Protein AF-A0A0C9UMQ1-F1 (afdb_monomer_lite)

Structure (mmCIF, N/CA/C/O backbone):
data_AF-A0A0C9UMQ1-F1
#
_entry.id   AF-A0A0C9UMQ1-F1
#
loop_
_atom_site.group_PDB
_atom_site.id
_atom_site.type_symbol
_atom_site.label_atom_id
_atom_site.label_alt_id
_atom_site.label_comp_id
_atom_site.label_asym_id
_atom_site.label_entity_id
_atom_site.label_seq_id
_atom_site.pdbx_PDB_ins_code
_atom_site.Cartn_x
_atom_site.Cartn_y
_atom_site.Cartn_z
_atom_site.occupancy
_atom_site.B_iso_or_equiv
_atom_site.auth_seq_id
_atom_site.auth_comp_id
_atom_site.auth_asym_id
_atom_site.auth_atom_id
_atom_site.pdbx_PDB_model_num
ATOM 1 N N . MET A 1 1 ? 26.100 -39.736 5.680 1.00 32.75 1 MET A N 1
ATOM 2 C CA . MET A 1 1 ? 27.425 -39.255 6.123 1.00 32.75 1 MET A CA 1
ATOM 3 C C . MET A 1 1 ? 27.186 -38.303 7.280 1.00 32.75 1 MET A C 1
ATOM 5 O O . MET A 1 1 ? 26.471 -37.330 7.096 1.00 32.75 1 MET A O 1
ATOM 9 N N . GLN A 1 2 ? 27.645 -38.660 8.480 1.00 31.38 2 GLN A N 1
ATOM 10 C CA . GLN A 1 2 ? 27.509 -37.837 9.684 1.00 31.38 2 GLN A CA 1
ATOM 11 C C . GLN A 1 2 ? 28.440 -36.630 9.563 1.00 31.38 2 GLN A C 1
ATOM 13 O O . GLN A 1 2 ? 29.658 -36.789 9.554 1.00 31.38 2 GLN A O 1
ATOM 18 N N . ASN A 1 3 ? 27.868 -35.434 9.438 1.00 41.03 3 ASN A N 1
ATOM 19 C CA . ASN A 1 3 ? 28.632 -34.201 9.565 1.00 41.03 3 ASN A CA 1
ATOM 20 C C . ASN A 1 3 ? 29.055 -34.068 11.035 1.00 41.03 3 ASN A C 1
ATOM 22 O O . ASN A 1 3 ? 28.206 -33.999 11.921 1.00 41.03 3 ASN A O 1
ATOM 26 N N . ASN A 1 4 ? 30.365 -34.090 11.291 1.00 42.56 4 ASN A N 1
ATOM 27 C CA . ASN A 1 4 ? 30.949 -33.853 12.611 1.00 42.56 4 ASN A CA 1
ATOM 28 C C . ASN A 1 4 ? 30.709 -32.391 13.011 1.00 42.56 4 ASN A C 1
ATOM 30 O O . ASN A 1 4 ? 31.464 -31.498 12.633 1.00 42.56 4 ASN A O 1
ATOM 34 N N . ILE A 1 5 ? 29.634 -32.149 13.755 1.00 52.75 5 ILE A N 1
ATOM 35 C CA . ILE A 1 5 ? 29.283 -30.833 14.284 1.00 52.75 5 ILE A CA 1
ATOM 36 C C . ILE A 1 5 ? 30.064 -30.622 15.589 1.00 52.75 5 ILE A C 1
ATOM 38 O O . ILE A 1 5 ? 29.953 -31.408 16.528 1.00 52.75 5 ILE A O 1
ATOM 42 N N . SER A 1 6 ? 30.892 -29.573 15.635 1.00 54.47 6 SER A N 1
ATOM 43 C CA . SER A 1 6 ? 31.692 -29.218 16.815 1.00 54.47 6 SER A CA 1
ATOM 44 C C . SER A 1 6 ? 30.786 -28.929 18.027 1.00 54.47 6 SER A C 1
ATOM 46 O O . SER A 1 6 ? 29.784 -28.225 17.866 1.00 54.47 6 SER A O 1
ATOM 48 N N . PRO A 1 7 ? 31.127 -29.393 19.247 1.00 53.59 7 PRO A N 1
ATOM 49 C CA . PRO A 1 7 ? 30.300 -29.228 20.450 1.00 53.59 7 PRO A CA 1
ATOM 50 C C . PRO A 1 7 ? 30.079 -27.767 20.888 1.00 53.59 7 PRO A C 1
ATOM 52 O O . PRO A 1 7 ? 29.227 -27.518 21.733 1.00 53.59 7 PRO A O 1
ATOM 55 N N . ASN A 1 8 ? 30.800 -26.807 20.294 1.00 58.28 8 ASN A N 1
ATOM 56 C CA . ASN A 1 8 ? 30.653 -25.362 20.522 1.00 58.28 8 ASN A CA 1
ATOM 57 C C . ASN A 1 8 ? 30.066 -24.603 19.315 1.00 58.28 8 ASN A C 1
ATOM 59 O O . ASN A 1 8 ? 30.214 -23.385 19.205 1.00 58.28 8 ASN A O 1
ATOM 63 N N . SER A 1 9 ? 29.443 -25.304 18.371 1.00 69.62 9 SER A N 1
ATOM 64 C CA . SER A 1 9 ? 28.857 -24.661 17.195 1.00 69.62 9 SER A CA 1
ATOM 65 C C . SER A 1 9 ? 27.536 -23.966 17.545 1.00 69.62 9 SER A C 1
ATOM 67 O O . SER A 1 9 ? 26.634 -24.557 18.138 1.00 69.62 9 SER A O 1
ATOM 69 N N . LEU A 1 10 ? 27.446 -22.684 17.184 1.00 85.62 10 LEU A N 1
ATOM 70 C CA . LEU A 1 10 ? 26.224 -21.890 17.234 1.00 85.62 10 LEU A CA 1
ATOM 71 C C . LEU A 1 10 ? 25.678 -21.800 15.807 1.00 85.62 10 LEU A C 1
ATOM 73 O O . LEU A 1 10 ? 26.315 -21.200 14.937 1.00 85.62 10 LEU A O 1
ATOM 77 N N . TYR A 1 11 ? 24.529 -22.417 15.550 1.00 87.81 11 TYR A N 1
ATOM 78 C CA . TYR A 1 11 ? 23.925 -22.453 14.217 1.00 87.81 11 TYR A CA 1
ATOM 79 C C . TYR A 1 11 ? 22.402 -22.559 14.287 1.00 87.81 11 TYR A C 1
ATOM 81 O O . TYR A 1 11 ? 21.834 -22.951 15.306 1.00 87.81 11 TYR A O 1
ATOM 89 N N . ILE A 1 12 ? 21.739 -22.204 13.190 1.00 88.12 12 ILE A N 1
ATOM 90 C CA . ILE A 1 12 ? 20.307 -22.421 12.992 1.00 88.12 12 ILE A CA 1
ATOM 91 C C . ILE A 1 12 ? 20.141 -23.614 12.061 1.00 88.12 12 ILE A C 1
ATOM 93 O O . ILE A 1 12 ? 20.668 -23.619 10.952 1.00 88.12 12 ILE A O 1
ATOM 97 N N . GLU A 1 13 ? 19.401 -24.616 12.508 1.00 89.44 13 GLU A N 1
ATOM 98 C CA . GLU A 1 13 ? 18.909 -25.692 11.660 1.00 89.44 13 GLU A CA 1
ATOM 99 C C . GLU A 1 13 ? 17.513 -25.335 11.150 1.00 89.44 13 GLU A C 1
ATOM 101 O O . GLU A 1 13 ? 16.650 -24.921 11.926 1.00 89.44 13 GLU A O 1
ATOM 106 N N . VAL A 1 14 ? 17.292 -25.500 9.849 1.00 87.50 14 VAL A N 1
ATOM 107 C CA . VAL A 1 14 ? 16.002 -25.283 9.196 1.00 87.50 14 VAL A CA 1
ATOM 108 C C . VAL A 1 14 ? 15.502 -26.614 8.649 1.00 87.50 14 VAL A C 1
ATOM 110 O O . VAL A 1 14 ? 16.099 -27.201 7.743 1.00 87.50 14 VAL A O 1
ATOM 113 N N . ILE A 1 15 ? 14.394 -27.091 9.204 1.00 87.94 15 ILE A N 1
ATOM 114 C CA . ILE A 1 15 ? 13.702 -28.301 8.766 1.00 87.94 15 ILE A CA 1
ATOM 115 C C . ILE A 1 15 ? 12.586 -27.890 7.807 1.00 87.94 15 ILE A C 1
ATOM 117 O O . ILE A 1 15 ? 11.714 -27.085 8.142 1.00 87.94 15 ILE A O 1
ATOM 121 N N . HIS A 1 16 ? 12.626 -28.446 6.599 1.00 86.06 16 HIS A N 1
ATOM 122 C CA . HIS A 1 16 ? 11.655 -28.160 5.551 1.00 86.06 16 HIS A CA 1
ATOM 123 C C . HIS A 1 16 ? 10.431 -29.076 5.659 1.00 86.06 16 HIS A C 1
ATOM 125 O O . HIS A 1 16 ? 10.546 -30.254 5.998 1.00 86.06 16 HIS A O 1
ATOM 131 N N . HIS A 1 17 ? 9.248 -28.546 5.337 1.00 85.31 17 HIS A N 1
ATOM 132 C CA . HIS A 1 17 ? 8.031 -29.352 5.269 1.00 85.31 17 HIS A CA 1
ATOM 133 C C . HIS A 1 17 ? 8.181 -30.498 4.244 1.00 85.31 17 HIS A C 1
ATOM 135 O O . HIS A 1 17 ? 8.690 -30.244 3.147 1.00 85.31 17 HIS A O 1
ATOM 141 N N . PRO A 1 18 ? 7.669 -31.719 4.507 1.00 85.38 18 PRO A N 1
ATOM 142 C CA . PRO A 1 18 ? 7.821 -32.868 3.602 1.00 85.38 18 PRO A CA 1
ATOM 143 C C . PRO A 1 18 ? 7.344 -32.604 2.166 1.00 85.38 18 PRO A C 1
ATOM 145 O O . PRO A 1 18 ? 7.957 -33.040 1.198 1.00 85.38 18 PRO A O 1
ATOM 148 N N . HIS A 1 19 ? 6.270 -31.826 2.011 1.00 84.81 19 HIS A N 1
ATOM 149 C CA . HIS A 1 19 ? 5.717 -31.489 0.691 1.00 84.81 19 HIS A CA 1
ATOM 150 C C . HIS A 1 19 ? 6.549 -30.467 -0.100 1.00 84.81 19 HIS A C 1
ATOM 152 O O . HIS A 1 19 ? 6.271 -30.251 -1.274 1.00 84.81 19 HIS A O 1
ATOM 158 N N . SER A 1 20 ? 7.574 -29.858 0.505 1.00 81.19 20 SER A N 1
ATOM 159 C CA . SER A 1 20 ? 8.482 -28.954 -0.212 1.00 81.19 20 SER A CA 1
ATOM 160 C C . SER A 1 20 ? 9.392 -29.677 -1.210 1.00 81.19 20 SER A C 1
ATOM 162 O O . SER A 1 20 ? 10.058 -29.029 -2.011 1.00 81.19 20 SER A O 1
ATOM 164 N N . GLY A 1 21 ? 9.471 -31.013 -1.139 1.00 78.44 21 GLY A N 1
ATOM 165 C CA . GLY A 1 21 ? 10.422 -31.818 -1.906 1.00 78.44 21 GLY A CA 1
ATOM 166 C C . GLY A 1 21 ? 11.844 -31.802 -1.332 1.00 78.44 21 GLY A C 1
ATOM 167 O O . GLY A 1 21 ? 12.642 -32.681 -1.662 1.00 78.44 21 GLY A O 1
ATOM 168 N N . SER A 1 22 ? 12.152 -30.873 -0.420 1.00 75.06 22 SER A N 1
ATOM 169 C CA . SER A 1 22 ? 13.404 -30.849 0.333 1.00 75.06 22 SER A CA 1
ATOM 170 C C . SER A 1 22 ? 13.270 -31.709 1.588 1.00 75.06 22 SER A C 1
ATOM 172 O O . SER A 1 22 ? 12.554 -31.363 2.524 1.00 75.06 22 SER A O 1
ATOM 174 N N . HIS A 1 23 ? 13.951 -32.853 1.596 1.00 73.75 23 HIS A N 1
ATOM 175 C CA . HIS A 1 23 ? 13.925 -33.813 2.709 1.00 73.75 23 HIS A CA 1
ATOM 176 C C . HIS A 1 23 ? 15.147 -33.684 3.632 1.00 73.75 23 HIS A C 1
ATOM 178 O O . HIS A 1 23 ? 15.289 -34.435 4.593 1.00 73.75 23 HIS A O 1
ATOM 184 N N . THR A 1 24 ? 16.049 -32.751 3.330 1.00 80.81 24 THR A N 1
ATOM 185 C CA . THR A 1 24 ? 17.290 -32.513 4.072 1.00 80.81 24 THR A CA 1
ATOM 186 C C . THR A 1 24 ? 17.206 -31.187 4.814 1.00 80.81 24 THR A C 1
ATOM 188 O O . THR A 1 24 ? 16.822 -30.184 4.211 1.00 80.81 24 THR A O 1
ATOM 191 N N . SER A 1 25 ? 17.586 -31.163 6.095 1.00 81.12 25 SER A N 1
ATOM 192 C CA . SER A 1 25 ? 17.692 -29.910 6.845 1.00 81.12 25 SER A CA 1
ATOM 193 C C . SER A 1 25 ? 18.842 -29.047 6.317 1.00 81.12 25 SER A C 1
ATOM 195 O O . SER A 1 25 ? 19.863 -29.558 5.846 1.00 81.12 25 SER A O 1
ATOM 197 N N . SER A 1 26 ? 18.664 -27.727 6.361 1.00 85.44 26 SER A N 1
ATOM 198 C CA . SER A 1 26 ? 19.702 -26.752 6.013 1.00 85.44 26 SER A CA 1
ATOM 199 C C . SER A 1 26 ? 20.287 -26.113 7.275 1.00 85.44 26 SER A C 1
ATOM 201 O O . SER A 1 26 ? 19.589 -25.927 8.271 1.00 85.44 26 SER A O 1
ATOM 203 N N . ILE A 1 27 ? 21.590 -25.818 7.256 1.00 86.75 27 ILE A N 1
ATOM 204 C CA . ILE A 1 27 ? 22.335 -25.288 8.407 1.00 86.75 27 ILE A CA 1
ATOM 205 C C . ILE A 1 27 ? 22.830 -23.878 8.081 1.00 86.75 27 ILE A C 1
ATOM 207 O O . ILE A 1 27 ? 23.523 -23.678 7.085 1.00 86.75 27 ILE A O 1
ATOM 211 N N . ILE A 1 28 ? 22.513 -22.919 8.950 1.00 84.81 28 ILE A N 1
ATOM 212 C CA . ILE A 1 28 ? 22.965 -21.526 8.880 1.00 84.81 28 ILE A CA 1
ATOM 213 C C . ILE A 1 28 ? 23.914 -21.271 10.067 1.00 84.81 28 ILE A C 1
ATOM 215 O O . ILE A 1 28 ? 23.447 -21.171 11.204 1.00 84.81 28 ILE A O 1
ATOM 219 N N . PRO A 1 29 ? 25.240 -21.192 9.860 1.00 82.56 29 PRO A N 1
ATOM 220 C CA . PRO A 1 29 ? 26.195 -20.937 10.941 1.00 82.56 29 PRO A CA 1
ATOM 221 C C . PRO A 1 29 ? 26.099 -19.487 11.450 1.00 82.56 29 PRO A C 1
ATOM 223 O O . PRO A 1 29 ? 25.984 -18.562 10.649 1.00 82.56 29 PRO A O 1
ATOM 226 N N . ILE A 1 30 ? 26.166 -19.275 12.773 1.00 75.81 30 ILE A N 1
ATOM 227 C CA . ILE A 1 30 ? 26.103 -17.936 13.400 1.00 75.81 30 ILE A CA 1
ATOM 228 C C . ILE A 1 30 ? 27.495 -17.437 13.818 1.00 75.81 30 ILE A C 1
ATOM 230 O O . ILE A 1 30 ? 27.772 -16.241 13.741 1.00 75.81 30 ILE A O 1
ATOM 234 N N . THR A 1 31 ? 28.400 -18.323 14.239 1.00 62.59 31 THR A N 1
ATOM 235 C CA . THR A 1 31 ? 29.796 -17.962 14.526 1.00 62.59 31 THR A CA 1
ATOM 236 C C . THR A 1 31 ? 30.677 -18.151 13.294 1.00 62.59 31 THR A C 1
ATOM 238 O O . THR A 1 31 ? 30.753 -19.239 12.725 1.00 62.59 31 THR A O 1
ATOM 241 N N . GLY A 1 32 ? 31.372 -17.084 12.891 1.00 50.59 32 GLY A N 1
ATOM 242 C CA . GLY A 1 32 ? 32.384 -17.148 11.842 1.00 50.59 32 GLY A CA 1
ATOM 243 C C . GLY A 1 32 ? 33.590 -17.974 12.287 1.00 50.59 32 GLY A C 1
ATOM 244 O O . GLY A 1 32 ? 34.123 -17.766 13.378 1.00 50.59 32 GLY A O 1
ATOM 245 N N . GLN A 1 33 ? 34.065 -18.871 11.426 1.00 41.62 33 GLN A N 1
ATOM 246 C CA . GLN A 1 33 ? 35.468 -19.264 11.471 1.00 41.62 33 GLN A CA 1
ATOM 247 C C . GLN A 1 33 ? 36.305 -18.017 11.165 1.00 41.62 33 GLN A C 1
ATOM 249 O O . GLN A 1 33 ? 36.352 -17.550 10.029 1.00 41.62 33 GLN A O 1
ATOM 254 N N . VAL A 1 34 ? 36.958 -17.464 12.185 1.00 39.06 34 VAL A N 1
ATOM 255 C CA . VAL A 1 34 ? 38.132 -16.615 11.981 1.00 39.06 34 VAL A CA 1
ATOM 256 C C . VAL A 1 34 ? 39.301 -17.561 11.716 1.00 39.06 34 VAL A C 1
ATOM 258 O O . VAL A 1 34 ? 40.038 -17.905 12.634 1.00 39.06 34 VAL A O 1
ATOM 261 N N . ASP A 1 35 ? 39.452 -18.010 10.470 1.00 34.81 35 ASP A N 1
ATOM 262 C CA . ASP A 1 35 ? 40.706 -18.617 10.023 1.00 34.81 35 ASP A CA 1
ATOM 263 C C . ASP A 1 35 ? 41.631 -17.505 9.517 1.00 34.81 35 ASP A C 1
ATOM 265 O O . ASP A 1 35 ? 41.426 -16.877 8.475 1.00 34.81 35 ASP A O 1
ATOM 269 N N . ASN A 1 36 ? 42.669 -17.240 10.311 1.00 37.41 36 ASN A N 1
ATOM 270 C CA . ASN A 1 36 ? 43.825 -16.467 9.892 1.00 37.41 36 ASN A CA 1
ATOM 271 C C . ASN A 1 36 ? 44.552 -17.226 8.773 1.00 37.41 36 ASN A C 1
ATOM 273 O O . ASN A 1 36 ? 45.138 -18.276 9.018 1.00 37.41 36 ASN A O 1
ATOM 277 N N . GLY A 1 37 ? 44.598 -16.639 7.576 1.00 41.41 37 GLY A N 1
ATOM 278 C CA . GLY A 1 37 ? 45.639 -16.961 6.599 1.00 41.41 37 GLY A CA 1
ATOM 279 C C . GLY A 1 37 ? 45.233 -17.804 5.393 1.00 41.41 37 GLY A C 1
ATOM 280 O O . GL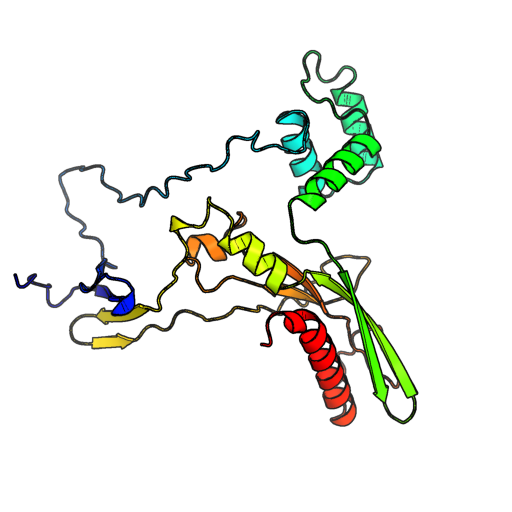Y A 1 37 ? 45.947 -18.729 5.043 1.00 41.41 37 GLY A O 1
ATOM 281 N N . GLN A 1 38 ? 44.170 -17.422 4.689 1.00 31.45 38 GLN A N 1
ATOM 282 C CA . GLN A 1 38 ? 44.123 -17.412 3.220 1.00 31.45 38 GLN A CA 1
ATOM 283 C C . GLN A 1 38 ? 42.913 -16.568 2.821 1.00 31.45 38 GLN A C 1
ATOM 285 O O . GLN A 1 38 ? 41.783 -16.884 3.174 1.00 31.45 38 GLN A O 1
ATOM 290 N N . ARG A 1 39 ? 43.135 -15.447 2.122 1.00 32.81 39 ARG A N 1
ATOM 291 C CA . ARG A 1 39 ? 42.040 -14.658 1.543 1.00 32.81 39 ARG A CA 1
ATOM 292 C C . ARG A 1 39 ? 41.410 -15.461 0.406 1.00 32.81 39 ARG A C 1
ATOM 294 O O . ARG A 1 39 ? 41.692 -15.212 -0.760 1.00 32.81 39 ARG A O 1
ATOM 301 N N . THR A 1 40 ? 40.543 -16.406 0.737 1.00 27.48 40 THR A N 1
ATOM 302 C CA . THR A 1 40 ? 39.452 -16.787 -0.149 1.00 27.48 40 THR A CA 1
ATOM 303 C C . THR A 1 40 ? 38.394 -15.707 0.004 1.00 27.48 40 THR A C 1
ATOM 305 O O . THR A 1 40 ? 37.662 -15.654 0.990 1.00 27.48 40 THR A O 1
ATOM 308 N N . THR A 1 41 ? 38.364 -14.782 -0.952 1.00 33.38 41 THR A N 1
ATOM 309 C CA . THR A 1 41 ? 37.224 -13.902 -1.216 1.00 33.38 41 THR A CA 1
ATOM 310 C C . THR A 1 41 ? 36.008 -14.775 -1.491 1.00 33.38 41 THR A C 1
ATOM 312 O O . THR A 1 41 ? 35.756 -15.190 -2.615 1.00 33.38 41 THR A O 1
ATOM 315 N N . GLY A 1 42 ? 35.312 -15.114 -0.421 1.00 28.84 42 GLY A N 1
ATOM 316 C CA . GLY A 1 42 ? 34.112 -15.924 -0.411 1.00 28.84 42 GLY A CA 1
ATOM 317 C C . GLY A 1 42 ? 33.246 -15.464 0.743 1.00 28.84 42 GLY A C 1
ATOM 318 O O . GLY A 1 42 ? 32.792 -16.275 1.540 1.00 28.84 42 GLY A O 1
ATOM 319 N N . ALA A 1 43 ? 33.029 -14.146 0.852 1.00 29.98 43 ALA A N 1
ATOM 320 C CA . ALA A 1 43 ? 31.754 -13.705 1.382 1.00 29.98 43 ALA A CA 1
ATOM 321 C C . ALA A 1 43 ? 30.728 -14.434 0.519 1.00 29.98 43 ALA A C 1
ATOM 323 O O . ALA A 1 43 ? 30.631 -14.157 -0.678 1.00 29.98 43 ALA A O 1
ATOM 324 N N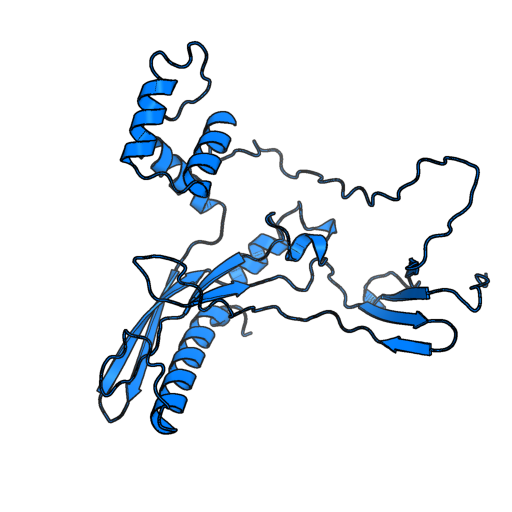 . ALA A 1 44 ? 30.027 -15.407 1.094 1.00 33.06 44 ALA A N 1
ATOM 325 C CA . ALA A 1 44 ? 28.775 -15.870 0.541 1.00 33.06 44 ALA A CA 1
ATOM 326 C C . ALA A 1 44 ? 27.814 -14.679 0.644 1.00 33.06 44 ALA A C 1
ATOM 328 O O . ALA A 1 44 ? 26.928 -14.621 1.489 1.00 33.06 44 ALA A O 1
ATOM 329 N N . GLN A 1 45 ? 28.039 -13.683 -0.219 1.00 29.06 45 GLN A N 1
ATOM 330 C CA . GLN A 1 45 ? 26.969 -12.984 -0.872 1.00 29.06 45 GLN A CA 1
ATOM 331 C C . GLN A 1 45 ? 26.100 -14.120 -1.394 1.00 29.06 45 GLN A C 1
ATOM 333 O O . GLN A 1 45 ? 26.411 -14.746 -2.407 1.00 29.06 45 GLN A O 1
ATOM 338 N N . LEU A 1 46 ? 25.030 -14.431 -0.667 1.00 30.34 46 LEU A N 1
ATOM 339 C CA . LEU A 1 46 ? 23.816 -14.850 -1.329 1.00 30.34 46 LEU A CA 1
ATOM 340 C C . LEU A 1 46 ? 23.504 -13.685 -2.258 1.00 30.34 46 LEU A C 1
ATOM 342 O O . LEU A 1 46 ? 22.888 -12.693 -1.878 1.00 30.34 46 LEU A O 1
ATOM 346 N N . VAL A 1 47 ? 24.106 -13.747 -3.445 1.00 25.36 47 VAL A N 1
ATOM 347 C CA . VAL A 1 47 ? 23.782 -12.893 -4.559 1.00 25.36 47 VAL A CA 1
ATOM 348 C C . VAL A 1 47 ? 22.357 -13.306 -4.856 1.00 25.36 47 VAL A C 1
ATOM 350 O O . VAL A 1 47 ? 22.113 -14.267 -5.582 1.00 25.36 47 VAL A O 1
ATOM 353 N N . TYR A 1 48 ? 21.407 -12.612 -4.236 1.00 30.75 48 TYR A N 1
ATOM 354 C CA . TYR A 1 48 ? 20.085 -12.498 -4.799 1.00 30.75 48 TYR A CA 1
ATOM 355 C C . TYR A 1 48 ? 20.335 -11.878 -6.166 1.00 30.75 48 TYR A C 1
ATOM 357 O O . TYR A 1 48 ? 20.561 -10.676 -6.308 1.00 30.75 48 TYR A O 1
ATOM 365 N N . HIS A 1 49 ? 20.446 -12.739 -7.176 1.00 26.91 49 HIS A N 1
ATOM 366 C CA . HIS A 1 49 ? 20.257 -12.324 -8.541 1.00 26.91 49 HIS A CA 1
ATOM 367 C C . HIS A 1 49 ? 18.859 -11.726 -8.544 1.00 26.91 49 HIS A C 1
ATOM 369 O O . HIS A 1 49 ? 17.867 -12.451 -8.584 1.00 26.91 49 HIS A O 1
ATOM 375 N N . TYR A 1 50 ? 18.798 -10.397 -8.474 1.00 27.33 50 TYR A N 1
ATOM 376 C CA . TYR A 1 50 ? 17.701 -9.634 -9.030 1.00 27.33 50 TYR A CA 1
ATOM 377 C C . TYR A 1 50 ? 17.684 -9.972 -10.521 1.00 27.33 50 TYR A C 1
ATOM 379 O O . TYR A 1 50 ? 18.200 -9.241 -11.364 1.00 27.33 50 TYR A O 1
ATOM 387 N N . GLN A 1 51 ? 17.162 -11.152 -10.852 1.00 30.91 51 GLN A N 1
ATOM 388 C CA . GLN A 1 51 ? 16.625 -11.388 -12.169 1.00 30.91 51 GLN A CA 1
ATOM 389 C C . GLN A 1 51 ? 15.470 -10.415 -12.233 1.00 30.91 51 GLN A C 1
ATOM 391 O O . GLN A 1 51 ? 14.497 -10.583 -11.518 1.00 30.91 51 GLN A O 1
ATOM 396 N N . THR A 1 52 ? 15.653 -9.345 -12.992 1.00 38.03 52 THR A N 1
ATOM 397 C CA . THR A 1 52 ? 14.578 -8.496 -13.475 1.00 38.03 52 THR A CA 1
ATOM 398 C C . THR A 1 52 ? 13.740 -9.348 -14.426 1.00 38.03 52 THR A C 1
ATOM 400 O O . THR A 1 52 ? 14.215 -9.691 -15.508 1.00 38.03 52 THR A O 1
ATOM 403 N N . PRO A 1 53 ? 12.501 -9.727 -14.094 1.00 44.78 53 PRO A N 1
ATOM 404 C CA . PRO A 1 53 ? 11.501 -10.004 -15.099 1.00 44.78 53 PRO A CA 1
ATOM 405 C C . PRO A 1 53 ? 10.760 -8.675 -15.313 1.00 44.78 53 PRO A C 1
ATOM 407 O O . PRO A 1 53 ? 10.363 -7.973 -14.399 1.00 44.78 53 PRO A O 1
ATOM 410 N N . VAL A 1 54 ? 10.631 -8.159 -16.510 1.00 44.97 54 VAL A N 1
ATOM 411 C CA . VAL A 1 54 ? 9.859 -8.722 -17.602 1.00 44.97 54 VAL A CA 1
ATOM 412 C C . VAL A 1 54 ? 10.410 -8.036 -18.857 1.00 44.97 54 VAL A C 1
ATOM 414 O O . VAL A 1 54 ? 10.947 -6.935 -18.772 1.00 44.97 54 VAL A O 1
ATOM 417 N N . LYS A 1 55 ? 10.288 -8.647 -20.039 1.00 52.69 55 LYS A N 1
ATOM 418 C CA . LYS A 1 55 ? 10.448 -7.940 -21.324 1.00 52.69 55 LYS A CA 1
ATOM 419 C C . LYS A 1 55 ? 9.599 -6.655 -21.322 1.00 52.69 55 LYS A C 1
ATOM 421 O O . LYS A 1 55 ? 8.417 -6.698 -21.638 1.00 52.69 55 LYS A O 1
ATOM 426 N N . GLY A 1 56 ? 10.192 -5.528 -20.950 1.00 63.22 56 GLY A N 1
ATOM 427 C CA . GLY A 1 56 ? 9.476 -4.284 -20.710 1.00 63.22 56 GLY A CA 1
ATOM 428 C C . GLY A 1 56 ? 10.393 -3.282 -20.025 1.00 63.22 56 GLY A C 1
ATOM 429 O O . GLY A 1 56 ? 11.240 -3.643 -19.215 1.00 63.22 56 GLY A O 1
ATOM 430 N N . LYS A 1 57 ? 10.283 -2.017 -20.416 1.00 75.25 57 LYS A N 1
ATOM 431 C CA . LYS A 1 57 ? 11.074 -0.919 -19.860 1.00 75.25 57 LYS A CA 1
ATOM 432 C C . LYS A 1 57 ? 10.803 -0.845 -18.342 1.00 75.25 57 LYS A C 1
ATOM 434 O O . LYS A 1 57 ? 9.645 -0.644 -17.997 1.00 75.25 57 LYS A O 1
ATOM 439 N N . PRO A 1 58 ? 11.800 -0.986 -17.444 1.00 80.06 58 PRO A N 1
ATOM 440 C CA . PRO A 1 58 ? 11.565 -0.998 -15.990 1.00 80.06 58 PRO A CA 1
ATOM 441 C C . PRO A 1 58 ? 11.042 0.340 -15.453 1.00 80.06 58 PRO A C 1
ATOM 443 O O . PRO A 1 58 ? 10.470 0.392 -14.376 1.00 80.06 58 PRO A O 1
ATOM 446 N N . TRP A 1 59 ? 11.207 1.411 -16.229 1.00 86.06 59 TRP A N 1
ATOM 447 C CA . TRP A 1 59 ? 10.628 2.726 -15.976 1.00 86.06 59 TRP A CA 1
ATOM 448 C C . TRP A 1 59 ? 9.234 2.903 -16.601 1.00 86.06 59 TRP A C 1
ATOM 450 O O . TRP A 1 59 ? 8.729 4.013 -16.630 1.00 86.06 59 TRP A O 1
ATOM 460 N N . ALA A 1 60 ? 8.597 1.869 -17.159 1.00 82.69 60 ALA A N 1
ATOM 461 C CA . ALA A 1 60 ? 7.214 1.998 -17.619 1.00 82.69 60 ALA A CA 1
ATOM 462 C C . ALA A 1 60 ? 6.291 2.320 -16.424 1.00 82.69 60 ALA A C 1
ATOM 464 O O . ALA A 1 60 ? 6.499 1.778 -15.341 1.00 82.69 60 ALA A O 1
ATOM 465 N N . PRO A 1 61 ? 5.275 3.183 -16.593 1.00 86.44 61 PRO A N 1
ATOM 466 C CA . PRO A 1 61 ? 4.783 3.770 -17.845 1.00 86.44 61 PRO A CA 1
ATOM 467 C C . PRO A 1 61 ? 5.454 5.084 -18.265 1.00 86.44 61 PRO A C 1
ATOM 469 O O . PRO A 1 61 ? 5.017 5.692 -19.242 1.00 86.44 61 PRO A O 1
ATOM 472 N N . PHE A 1 62 ? 6.497 5.530 -17.569 1.00 89.88 62 PHE A N 1
ATOM 473 C CA . PHE A 1 62 ? 7.218 6.743 -17.940 1.00 89.88 62 PHE A CA 1
ATOM 474 C C . PHE A 1 62 ? 7.850 6.592 -19.332 1.00 89.88 62 PHE A C 1
ATOM 476 O O . PHE A 1 62 ? 8.264 5.500 -19.748 1.00 89.88 62 PHE A O 1
ATOM 483 N N . ARG A 1 63 ? 7.893 7.691 -20.097 1.00 90.12 63 ARG A N 1
ATOM 484 C CA . ARG A 1 63 ? 8.383 7.666 -21.486 1.00 90.12 63 ARG A CA 1
ATOM 485 C C . ARG A 1 63 ? 9.883 7.362 -21.510 1.00 90.12 63 ARG A C 1
ATOM 487 O O . ARG A 1 63 ? 10.330 6.519 -22.300 1.00 90.12 63 ARG A O 1
ATOM 494 N N . THR A 1 64 ? 10.638 7.991 -20.610 1.00 91.25 64 THR A N 1
ATOM 495 C CA . THR A 1 64 ? 12.080 7.787 -20.422 1.00 91.25 64 THR A CA 1
ATOM 496 C C . THR A 1 64 ? 12.414 7.369 -18.990 1.00 91.25 64 THR A C 1
ATOM 498 O O . THR A 1 64 ? 11.574 7.408 -18.091 1.00 91.25 64 THR A O 1
ATOM 501 N N . ARG A 1 65 ? 13.660 6.934 -18.780 1.00 91.81 65 ARG A N 1
ATOM 502 C CA . ARG A 1 65 ? 14.171 6.634 -17.441 1.00 91.81 65 ARG A CA 1
ATOM 503 C C . ARG A 1 65 ? 14.333 7.915 -16.617 1.00 91.81 65 ARG A C 1
ATOM 505 O O . ARG A 1 65 ? 14.082 7.895 -15.422 1.00 91.81 65 ARG A O 1
ATOM 512 N N . GLU A 1 66 ? 14.706 9.014 -17.262 1.00 92.69 66 GLU A N 1
ATOM 513 C CA . GLU A 1 66 ? 14.847 10.332 -16.644 1.00 92.69 66 GLU A CA 1
ATOM 514 C C . GLU A 1 66 ? 13.514 10.858 -16.115 1.00 92.69 66 GLU A C 1
ATOM 516 O O . GLU A 1 66 ? 13.481 11.442 -15.037 1.00 92.69 66 GLU A O 1
ATOM 521 N N . ASP A 1 67 ? 12.417 10.609 -16.835 1.00 94.06 67 ASP A N 1
ATOM 522 C CA . ASP A 1 67 ? 11.072 10.945 -16.365 1.00 94.06 67 ASP A CA 1
ATOM 523 C C . ASP A 1 67 ? 10.724 10.183 -15.079 1.00 94.06 67 ASP A C 1
ATOM 525 O O . ASP A 1 67 ? 10.171 10.768 -14.151 1.00 94.06 67 ASP A O 1
ATOM 529 N N . PHE A 1 68 ? 11.083 8.895 -15.004 1.00 93.81 68 PHE A N 1
ATOM 530 C CA . PHE A 1 68 ? 10.904 8.087 -13.797 1.00 93.81 68 PHE A CA 1
ATOM 531 C C . PHE A 1 68 ? 11.760 8.601 -12.635 1.00 93.81 68 PHE A C 1
ATOM 533 O O . PHE A 1 68 ? 11.228 8.816 -11.553 1.00 93.81 68 PHE A O 1
ATOM 540 N N . GLU A 1 69 ? 13.058 8.838 -12.851 1.00 93.75 69 GLU A N 1
ATOM 541 C CA . GLU A 1 69 ? 13.975 9.311 -11.801 1.00 93.75 69 GLU A CA 1
ATOM 542 C C . GLU A 1 69 ? 13.565 10.703 -11.286 1.00 93.75 69 GLU A C 1
ATOM 544 O O . GLU A 1 69 ? 13.588 10.965 -10.082 1.00 93.75 69 GLU A O 1
ATOM 549 N N . PHE A 1 70 ? 13.111 11.590 -12.178 1.00 94.25 70 PHE A N 1
ATOM 550 C CA . PHE A 1 70 ? 12.560 12.885 -11.784 1.00 94.25 70 PHE A CA 1
ATOM 551 C C . PHE A 1 70 ? 11.255 12.739 -10.994 1.00 94.25 70 PHE A C 1
ATOM 553 O O . PHE A 1 70 ? 11.080 13.404 -9.972 1.00 94.25 70 PHE A O 1
ATOM 560 N N . ALA A 1 71 ? 10.342 11.873 -11.444 1.00 93.94 71 ALA A N 1
ATOM 561 C CA . ALA A 1 71 ? 9.077 11.630 -10.760 1.00 93.94 71 ALA A CA 1
ATOM 562 C C . ALA A 1 71 ? 9.275 10.997 -9.375 1.00 93.94 71 ALA A C 1
ATOM 564 O O . ALA A 1 71 ? 8.621 11.415 -8.420 1.00 93.94 71 ALA A O 1
ATOM 565 N N . GLU A 1 72 ? 10.190 10.034 -9.252 1.00 92.44 72 GLU A N 1
ATOM 566 C CA . GLU A 1 72 ? 10.594 9.429 -7.982 1.00 92.44 72 GLU A CA 1
ATOM 567 C C . GLU A 1 72 ? 11.089 10.507 -7.017 1.00 92.44 72 GLU A C 1
ATOM 569 O O . GLU A 1 72 ? 10.542 10.643 -5.924 1.00 92.44 72 GLU A O 1
ATOM 574 N N . MET A 1 73 ? 12.044 11.336 -7.448 1.00 92.75 73 MET A N 1
ATOM 575 C CA . MET A 1 73 ? 12.567 12.438 -6.641 1.00 92.75 73 MET A CA 1
ATOM 576 C C . MET A 1 73 ? 11.459 13.415 -6.224 1.00 92.75 73 MET A C 1
ATOM 578 O O . MET A 1 73 ? 11.363 13.768 -5.052 1.00 92.75 73 MET A O 1
ATOM 582 N N . ALA A 1 74 ? 10.588 13.825 -7.151 1.00 93.25 74 ALA A N 1
ATOM 583 C CA . ALA A 1 74 ? 9.504 14.759 -6.853 1.00 93.25 74 ALA A CA 1
ATOM 584 C C . ALA A 1 74 ? 8.520 14.208 -5.806 1.00 93.25 74 ALA A C 1
ATOM 586 O O . ALA A 1 74 ? 8.032 14.963 -4.963 1.00 93.25 74 ALA A O 1
ATOM 587 N N . VAL A 1 75 ? 8.237 12.902 -5.840 1.00 89.69 75 VAL A N 1
ATOM 588 C CA . VAL A 1 75 ? 7.343 12.235 -4.882 1.00 89.69 75 VAL A CA 1
ATOM 589 C C . VAL A 1 75 ? 8.025 12.023 -3.531 1.00 89.69 75 VAL A C 1
ATOM 591 O O . VAL A 1 75 ? 7.427 12.340 -2.505 1.00 89.69 75 VAL A O 1
ATOM 594 N N . VAL A 1 76 ? 9.258 11.512 -3.521 1.00 87.56 76 VAL A N 1
ATOM 595 C CA . VAL A 1 76 ? 10.012 11.201 -2.294 1.00 87.56 76 VAL A CA 1
ATOM 596 C C . VAL A 1 76 ? 10.340 12.470 -1.5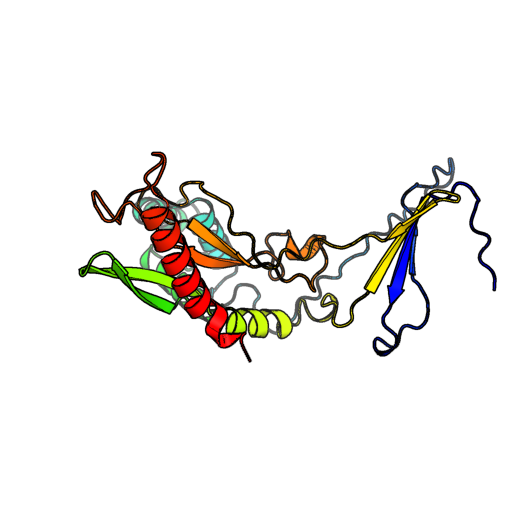11 1.00 87.56 76 VAL A C 1
ATOM 598 O O . VAL A 1 76 ? 10.124 12.517 -0.302 1.00 87.56 76 VAL A O 1
ATOM 601 N N . GLU A 1 77 ? 10.775 13.524 -2.202 1.00 90.50 77 GLU A N 1
ATOM 602 C CA . GLU A 1 77 ? 11.112 14.814 -1.589 1.00 90.50 77 GLU A CA 1
ATOM 603 C C . GLU A 1 77 ? 9.878 15.710 -1.360 1.00 90.50 77 GLU A C 1
ATOM 605 O O . GLU A 1 77 ? 9.991 16.830 -0.859 1.00 90.50 77 GLU A O 1
ATOM 610 N N . GLY A 1 78 ? 8.678 15.242 -1.725 1.00 88.19 78 GLY A N 1
ATOM 611 C CA . GLY A 1 78 ? 7.420 15.935 -1.445 1.00 88.19 78 GLY A CA 1
ATOM 612 C C . GLY A 1 78 ? 7.279 17.284 -2.156 1.00 88.19 78 GLY A C 1
ATOM 613 O O . GLY A 1 78 ? 6.771 18.250 -1.576 1.00 88.19 78 GLY A O 1
ATOM 614 N N . PHE A 1 79 ? 7.724 17.384 -3.410 1.00 90.69 79 PHE A N 1
ATOM 615 C CA . PHE A 1 79 ? 7.610 1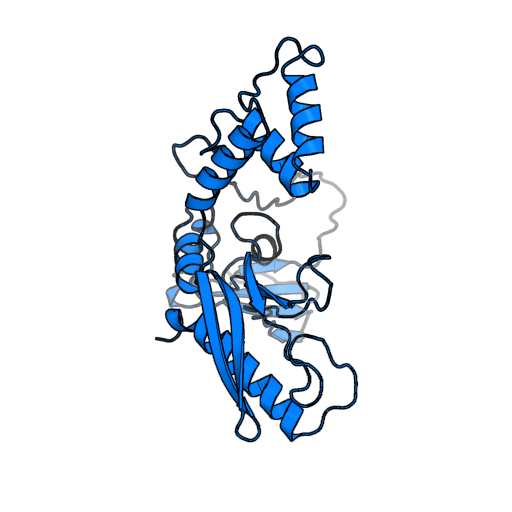8.622 -4.175 1.00 90.69 79 PHE A CA 1
ATOM 616 C C . PHE A 1 79 ? 6.142 18.995 -4.390 1.00 90.69 79 PHE A C 1
ATOM 618 O O . PHE A 1 79 ? 5.336 18.230 -4.914 1.00 90.69 79 PHE A O 1
ATOM 625 N N . ASN A 1 80 ? 5.787 20.229 -4.030 1.00 90.38 80 ASN A N 1
ATOM 626 C CA . ASN A 1 80 ? 4.493 20.782 -4.417 1.00 90.38 80 ASN A CA 1
ATOM 627 C C . ASN A 1 80 ? 4.489 21.177 -5.908 1.00 90.38 80 ASN A C 1
ATOM 629 O O . ASN A 1 80 ? 5.540 21.288 -6.548 1.00 90.38 80 ASN A O 1
ATOM 633 N N . SER A 1 81 ? 3.298 21.429 -6.459 1.00 90.44 81 SER A N 1
ATOM 634 C CA . SER A 1 81 ? 3.112 21.756 -7.883 1.00 90.44 81 SER A CA 1
ATOM 635 C C . SER A 1 81 ? 3.944 22.959 -8.339 1.00 90.44 81 SER A C 1
ATOM 637 O O . SER A 1 81 ? 4.484 22.953 -9.439 1.00 90.44 81 SER A O 1
ATOM 639 N N . HIS A 1 82 ? 4.086 23.977 -7.484 1.00 92.94 82 HIS A N 1
ATOM 640 C CA . HIS A 1 82 ? 4.851 25.188 -7.794 1.00 92.94 82 HIS A CA 1
ATOM 641 C C . HIS A 1 82 ? 6.358 24.926 -7.838 1.00 92.94 82 HIS A C 1
ATOM 643 O O . HIS A 1 82 ? 7.046 25.395 -8.740 1.00 92.94 82 HIS A O 1
ATOM 649 N N . CYS A 1 83 ? 6.872 24.158 -6.874 1.00 92.62 83 CYS A N 1
ATOM 650 C CA . CYS A 1 83 ? 8.268 23.729 -6.848 1.00 92.62 83 CYS A CA 1
ATOM 651 C C . CYS A 1 83 ? 8.596 22.889 -8.088 1.00 92.62 83 CYS A C 1
ATOM 653 O O . CYS A 1 83 ? 9.553 23.182 -8.801 1.00 92.62 83 CYS A O 1
ATOM 655 N N . THR A 1 84 ? 7.733 21.914 -8.384 1.00 93.56 84 THR A N 1
ATOM 656 C CA . THR A 1 84 ? 7.839 21.049 -9.563 1.00 93.56 84 THR A CA 1
ATOM 657 C C . THR A 1 84 ? 7.900 21.874 -10.843 1.00 93.56 84 THR A C 1
ATOM 659 O O . THR A 1 84 ? 8.833 21.711 -11.623 1.00 93.56 84 THR A O 1
ATOM 662 N N . GLN A 1 85 ? 6.970 22.819 -11.025 1.00 94.19 85 GLN A N 1
ATOM 663 C CA . GLN A 1 85 ? 6.938 23.665 -12.214 1.00 94.19 85 GLN A CA 1
ATOM 664 C C . GLN A 1 85 ? 8.221 24.484 -12.369 1.00 94.19 85 GLN A C 1
ATOM 666 O O . GLN A 1 85 ? 8.807 24.495 -13.442 1.00 94.19 85 GLN A O 1
ATOM 671 N N . LYS A 1 86 ? 8.723 25.100 -11.292 1.00 94.44 86 LYS A N 1
ATOM 672 C CA . LYS A 1 86 ? 9.971 25.878 -11.348 1.00 94.44 86 LYS A CA 1
ATOM 673 C C . LYS A 1 86 ? 11.181 25.048 -11.765 1.00 94.44 86 LYS A C 1
ATOM 675 O O . LYS A 1 86 ? 12.035 25.551 -12.492 1.00 94.44 86 LYS A O 1
ATOM 680 N N . ILE A 1 87 ? 11.285 23.814 -11.273 1.00 93.25 87 ILE A N 1
ATOM 681 C CA . ILE A 1 87 ? 12.389 22.922 -11.643 1.00 93.25 87 ILE A CA 1
ATOM 682 C C . ILE A 1 87 ? 12.254 22.520 -13.112 1.00 93.25 87 ILE A C 1
ATOM 684 O O . ILE A 1 87 ? 13.236 22.600 -13.845 1.00 93.25 87 ILE A O 1
ATOM 688 N N . LEU A 1 88 ? 11.046 22.160 -13.552 1.00 93.75 88 LEU A N 1
ATOM 689 C CA . LEU A 1 88 ? 10.769 21.812 -14.945 1.00 93.75 88 LEU A CA 1
ATOM 690 C C . LEU A 1 88 ? 11.064 22.980 -15.893 1.00 93.75 88 LEU A C 1
ATOM 692 O O . LEU A 1 88 ? 11.778 22.788 -16.871 1.00 93.75 88 LEU A O 1
ATOM 696 N N . ASP A 1 89 ? 10.630 24.198 -15.565 1.00 93.12 89 ASP A N 1
ATOM 697 C CA . ASP A 1 89 ? 10.923 25.411 -16.340 1.00 93.12 89 ASP A CA 1
ATOM 698 C C . ASP A 1 89 ? 12.438 25.660 -16.454 1.00 93.12 89 ASP A C 1
ATOM 700 O O . ASP A 1 89 ? 12.941 26.088 -17.494 1.00 93.12 89 ASP A O 1
ATOM 704 N N . GLY A 1 90 ? 13.187 25.387 -15.381 1.00 92.12 90 GLY A N 1
ATOM 705 C CA . GLY A 1 90 ? 14.641 25.505 -15.364 1.00 92.12 90 GLY A CA 1
ATOM 706 C C . GLY A 1 90 ? 15.325 24.464 -16.252 1.00 92.12 90 GLY A C 1
ATOM 707 O O . GLY A 1 90 ? 16.129 24.824 -17.118 1.00 92.12 90 GLY A O 1
ATOM 708 N N . VAL A 1 91 ? 14.984 23.187 -16.052 1.00 91.19 91 VAL A N 1
ATOM 709 C CA . VAL A 1 91 ? 15.569 22.026 -16.745 1.00 91.19 91 VAL A CA 1
ATOM 710 C C . VAL A 1 91 ? 15.212 22.009 -18.230 1.00 91.19 91 VAL A C 1
ATOM 712 O O . VAL A 1 91 ? 16.103 21.802 -19.049 1.00 91.19 91 VAL A O 1
ATOM 715 N N . ASN A 1 92 ? 13.952 22.279 -18.577 1.00 88.19 92 ASN A N 1
ATOM 716 C CA . ASN A 1 92 ? 13.484 22.392 -19.964 1.00 88.19 92 ASN A CA 1
ATOM 717 C C . ASN A 1 92 ? 13.892 23.732 -20.607 1.00 88.19 92 ASN A C 1
ATOM 719 O O . ASN A 1 92 ? 13.791 23.904 -21.821 1.00 88.19 92 ASN A O 1
ATOM 723 N N . GLY A 1 93 ? 14.344 24.688 -19.790 1.00 87.31 93 GLY A N 1
ATOM 724 C CA . GLY A 1 93 ? 14.874 25.978 -20.206 1.00 87.31 93 GLY A CA 1
ATOM 725 C C . GLY A 1 93 ? 16.390 25.958 -20.409 1.00 87.31 93 GLY A C 1
ATOM 726 O O . GLY A 1 93 ? 16.921 25.286 -21.287 1.00 87.31 93 GLY A O 1
ATOM 727 N N . ARG A 1 94 ? 17.110 26.788 -19.642 1.00 87.56 94 ARG A N 1
ATOM 728 C CA . ARG A 1 94 ? 18.558 27.016 -19.834 1.00 87.56 94 ARG A CA 1
ATOM 729 C C . ARG A 1 94 ? 19.454 26.233 -18.878 1.00 87.56 94 ARG A C 1
ATOM 731 O O . ARG A 1 94 ? 20.669 26.300 -19.041 1.00 87.56 94 ARG A O 1
ATOM 738 N N . TRP A 1 95 ? 18.906 25.553 -17.867 1.00 91.56 95 TRP A N 1
ATOM 739 C CA . TRP A 1 95 ? 19.739 24.847 -16.884 1.00 91.56 95 TRP A CA 1
ATOM 740 C C . TRP A 1 95 ? 20.409 23.614 -17.485 1.00 91.56 95 TRP A C 1
ATOM 742 O O . TRP A 1 95 ? 21.533 23.292 -17.109 1.00 91.56 95 TRP A O 1
ATOM 752 N N . ALA A 1 96 ? 19.751 22.956 -18.440 1.00 86.69 96 ALA A N 1
ATOM 753 C CA . ALA A 1 96 ? 20.282 21.789 -19.123 1.00 86.69 96 ALA A CA 1
ATOM 754 C C . ALA A 1 96 ? 20.048 21.908 -20.632 1.00 86.69 96 ALA A C 1
ATOM 756 O O . ALA A 1 96 ? 18.921 22.010 -21.095 1.00 86.69 96 ALA A O 1
ATOM 757 N N . SER A 1 97 ? 21.122 21.865 -21.417 1.00 81.31 97 SER A N 1
ATOM 758 C CA . SER A 1 97 ? 21.043 21.943 -22.881 1.00 81.31 97 SER A CA 1
ATOM 759 C C . SER A 1 97 ? 20.725 20.604 -23.558 1.00 81.31 97 SER A C 1
ATOM 761 O O . SER A 1 97 ? 20.288 20.601 -24.701 1.00 81.31 97 SER A O 1
ATOM 763 N N . ASN A 1 98 ? 20.930 19.478 -22.863 1.00 85.00 98 ASN A N 1
ATOM 764 C CA . ASN A 1 98 ? 20.757 18.115 -23.387 1.00 85.00 98 ASN A CA 1
ATOM 765 C C . ASN A 1 98 ? 19.905 17.240 -22.449 1.00 85.00 98 ASN A C 1
ATOM 767 O O . ASN A 1 98 ? 20.193 16.056 -22.264 1.00 85.00 98 ASN A O 1
ATOM 771 N N . SER A 1 99 ? 18.897 17.826 -21.797 1.00 85.38 99 SER A N 1
ATOM 772 C CA . SER A 1 99 ? 17.985 17.048 -20.953 1.00 85.38 99 SER A CA 1
ATOM 773 C C . SER A 1 99 ? 17.213 16.026 -21.795 1.00 85.38 99 SER A C 1
ATOM 775 O O . SER A 1 99 ? 16.725 16.349 -22.876 1.00 85.38 99 SER A O 1
ATOM 777 N N . ARG A 1 100 ? 17.100 14.788 -21.295 1.00 87.50 100 ARG A N 1
ATOM 778 C CA . ARG A 1 100 ? 16.218 13.742 -21.853 1.00 87.50 100 ARG A CA 1
ATOM 779 C C . ARG A 1 100 ? 14.864 13.674 -21.138 1.00 87.50 100 ARG A C 1
ATOM 781 O O . ARG A 1 100 ? 14.083 12.761 -21.403 1.00 87.50 100 ARG A O 1
ATOM 788 N N . LEU A 1 101 ? 14.614 14.614 -20.226 1.00 91.12 101 LEU A N 1
ATOM 789 C CA . LEU A 1 101 ? 13.329 14.764 -19.560 1.00 91.12 101 LEU A CA 1
ATOM 790 C C . LEU A 1 101 ? 12.282 15.165 -20.601 1.00 91.12 101 LEU A C 1
ATOM 792 O O . LEU A 1 101 ? 12.481 16.123 -21.347 1.00 91.12 101 LEU A O 1
ATOM 796 N N . THR A 1 102 ? 11.195 14.409 -20.674 1.00 92.19 102 THR A N 1
ATOM 797 C CA . THR A 1 102 ? 10.072 14.697 -21.572 1.00 92.19 102 THR A CA 1
ATOM 798 C C . THR A 1 102 ? 8.877 15.283 -20.836 1.00 92.19 102 THR A C 1
ATOM 800 O O . THR A 1 102 ? 8.002 15.839 -21.492 1.00 92.19 102 THR A O 1
ATOM 803 N N . ILE A 1 103 ? 8.869 15.201 -19.500 1.00 92.62 103 ILE A N 1
ATOM 804 C CA . ILE A 1 103 ? 7.902 15.879 -18.635 1.00 92.62 103 ILE A CA 1
ATOM 805 C C . ILE A 1 103 ? 8.061 17.394 -18.795 1.00 92.62 103 ILE A C 1
ATOM 807 O O . ILE A 1 103 ? 9.089 17.971 -18.427 1.00 92.62 103 ILE A O 1
ATOM 811 N N . LEU A 1 104 ? 7.037 18.041 -19.349 1.00 91.06 104 LEU A N 1
ATOM 812 C CA . LEU A 1 104 ? 7.081 19.477 -19.643 1.00 91.06 104 LEU A CA 1
ATOM 813 C C . LEU A 1 104 ? 6.634 20.341 -18.467 1.00 91.06 104 LEU A C 1
ATOM 815 O O . LEU A 1 104 ? 7.207 21.402 -18.219 1.00 91.06 104 LEU A O 1
ATOM 819 N N . ASP A 1 105 ? 5.615 19.888 -17.747 1.00 92.75 105 ASP A N 1
ATOM 820 C CA . ASP A 1 105 ? 4.979 20.649 -16.684 1.00 92.75 105 ASP A CA 1
ATOM 821 C C . ASP A 1 105 ? 4.458 19.741 -15.561 1.00 92.75 105 ASP A C 1
ATOM 823 O O . ASP A 1 105 ? 4.556 18.509 -15.589 1.00 92.75 105 ASP A O 1
ATOM 827 N N . SER A 1 106 ? 3.921 20.378 -14.523 1.00 92.25 106 SER A N 1
ATOM 828 C CA . SER A 1 106 ? 3.350 19.669 -13.377 1.00 92.25 106 SER A CA 1
ATOM 829 C C . SER A 1 106 ? 2.147 18.774 -13.725 1.00 92.25 106 SER A C 1
ATOM 831 O O . SER A 1 106 ? 1.903 17.803 -13.004 1.00 92.25 106 SER A O 1
ATOM 833 N N . ASN A 1 107 ? 1.422 19.041 -14.818 1.00 92.75 107 ASN A N 1
ATOM 834 C CA . ASN A 1 107 ? 0.316 18.194 -15.267 1.00 92.75 107 ASN A CA 1
ATOM 835 C C . ASN A 1 107 ? 0.829 16.935 -15.980 1.00 92.75 107 ASN A C 1
ATOM 837 O O . ASN A 1 107 ? 0.337 15.854 -15.682 1.00 92.75 107 ASN A O 1
ATOM 841 N N . ASP A 1 108 ? 1.855 17.034 -16.830 1.00 92.69 108 ASP A N 1
ATOM 842 C CA . ASP A 1 108 ? 2.474 15.878 -17.509 1.00 92.69 108 ASP A CA 1
ATOM 843 C C . ASP A 1 108 ? 3.101 14.908 -16.483 1.00 92.69 108 ASP A C 1
ATOM 845 O O . ASP A 1 108 ? 2.980 13.682 -16.593 1.00 92.69 108 ASP A O 1
ATOM 849 N N . LEU A 1 109 ? 3.683 15.447 -15.397 1.00 93.06 109 LEU A N 1
ATOM 850 C CA . LEU A 1 109 ? 4.116 14.634 -14.253 1.00 93.06 109 LEU A CA 1
ATOM 851 C C . LEU A 1 109 ? 2.926 13.915 -13.602 1.00 93.06 109 LEU A C 1
ATOM 853 O O . LEU A 1 109 ? 3.004 12.720 -13.309 1.00 93.06 109 LEU A O 1
ATOM 857 N N . LYS A 1 110 ? 1.822 14.631 -13.364 1.00 91.88 110 LYS A N 1
ATOM 858 C CA . LYS A 1 110 ? 0.617 14.064 -12.751 1.00 91.88 110 LYS A CA 1
ATOM 859 C C . LYS A 1 110 ? 0.015 12.953 -13.615 1.00 91.88 110 LYS A C 1
ATOM 861 O O . LYS A 1 110 ? -0.303 11.901 -13.070 1.00 91.88 110 LYS A O 1
ATOM 866 N N . GLU A 1 111 ? -0.086 13.141 -14.928 1.00 92.19 111 GLU A N 1
ATOM 867 C CA . GLU A 1 111 ? -0.574 12.125 -15.873 1.00 92.19 111 GLU A CA 1
ATOM 868 C C . GLU A 1 111 ? 0.327 10.881 -15.898 1.00 92.19 111 GLU A C 1
ATOM 870 O O . GLU A 1 111 ? -0.158 9.743 -15.901 1.00 92.19 111 GLU A O 1
ATOM 875 N N . SER A 1 112 ? 1.647 11.080 -15.848 1.00 91.81 112 SER A N 1
ATOM 876 C CA . SER A 1 112 ? 2.619 9.984 -15.760 1.00 91.81 112 SER A CA 1
ATOM 877 C C . SER A 1 112 ? 2.453 9.189 -14.459 1.00 91.81 112 SER A C 1
ATOM 879 O O . SER A 1 112 ? 2.418 7.956 -14.476 1.00 91.81 112 SER A O 1
ATOM 881 N N . LEU A 1 113 ? 2.265 9.882 -13.329 1.00 90.50 113 LEU A N 1
ATOM 882 C CA . LEU A 1 113 ? 1.985 9.259 -12.033 1.00 90.50 113 LEU A CA 1
ATOM 883 C C . LEU A 1 113 ? 0.624 8.547 -12.012 1.00 90.50 113 LEU A C 1
ATOM 885 O O . LEU A 1 113 ? 0.513 7.464 -11.443 1.00 90.50 113 LEU A O 1
ATOM 889 N N . GLU A 1 114 ? -0.413 9.116 -12.628 1.00 87.88 114 GLU A N 1
ATOM 890 C CA . GLU A 1 114 ? -1.729 8.478 -12.767 1.00 87.88 114 GLU A CA 1
ATOM 891 C C . GLU A 1 114 ? -1.652 7.199 -13.600 1.00 87.88 114 GLU A C 1
ATOM 893 O O . GLU A 1 114 ? -2.217 6.177 -13.213 1.00 87.88 114 GLU A O 1
ATOM 898 N N . SER A 1 115 ? -0.868 7.213 -14.677 1.00 86.75 115 SER A N 1
ATOM 899 C CA . SER A 1 115 ? -0.584 6.015 -15.465 1.00 86.75 115 SER A CA 1
ATOM 900 C C . SER A 1 115 ? 0.155 4.964 -14.634 1.00 86.75 115 SER A C 1
ATOM 902 O O . SER A 1 115 ? -0.191 3.784 -14.692 1.00 86.75 115 SER A O 1
ATOM 904 N N . ALA A 1 116 ? 1.142 5.375 -13.827 1.00 85.50 116 ALA A N 1
ATOM 905 C CA . ALA A 1 116 ? 1.916 4.475 -12.967 1.00 85.50 116 ALA A CA 1
ATOM 906 C C . ALA A 1 116 ? 1.053 3.817 -11.881 1.00 85.50 116 ALA A C 1
ATOM 908 O O . ALA A 1 116 ? 1.255 2.649 -11.554 1.00 85.50 116 ALA A O 1
ATOM 909 N N . ARG A 1 117 ? 0.028 4.513 -11.375 1.00 82.38 117 ARG A N 1
ATOM 910 C CA . ARG A 1 117 ? -0.921 3.954 -10.395 1.00 82.38 117 ARG A CA 1
ATOM 911 C C . ARG A 1 117 ? -1.713 2.757 -10.920 1.00 82.38 117 ARG A C 1
ATOM 913 O O . ARG A 1 117 ? -2.214 1.992 -10.107 1.00 82.38 117 ARG A O 1
ATOM 920 N N . ASN A 1 118 ? -1.815 2.569 -12.236 1.00 82.56 118 ASN A N 1
ATOM 921 C CA . ASN A 1 118 ? -2.489 1.405 -12.818 1.00 82.56 118 ASN A CA 1
ATOM 922 C C . ASN A 1 118 ? -1.661 0.112 -12.731 1.00 82.56 118 ASN A C 1
ATOM 924 O O . ASN A 1 118 ? -2.199 -0.958 -12.992 1.00 82.56 118 ASN A O 1
ATOM 928 N N . PHE A 1 119 ? -0.376 0.195 -12.370 1.00 78.56 119 PHE A N 1
ATOM 929 C CA . PHE A 1 119 ? 0.508 -0.967 -12.207 1.00 78.56 119 PHE A CA 1
ATOM 930 C C . PHE A 1 119 ? 0.477 -1.561 -10.796 1.00 78.56 119 PHE A C 1
ATOM 932 O O . PHE A 1 119 ? 1.129 -2.569 -10.546 1.00 78.56 119 PHE A O 1
ATOM 939 N N . VAL A 1 120 ? -0.243 -0.932 -9.867 1.00 80.19 120 VAL A N 1
ATOM 940 C CA . VAL A 1 120 ? -0.341 -1.366 -8.471 1.00 80.19 120 VAL A CA 1
ATOM 941 C C . VAL A 1 120 ? -1.798 -1.408 -8.034 1.00 80.19 120 VAL A C 1
ATOM 943 O O . VAL A 1 120 ? -2.642 -0.696 -8.580 1.00 80.19 120 VAL A O 1
ATOM 946 N N . THR A 1 121 ? -2.089 -2.195 -6.998 1.00 85.94 121 THR A N 1
ATOM 947 C CA . THR A 1 121 ? -3.422 -2.246 -6.392 1.00 85.94 121 THR A CA 1
ATOM 948 C C . THR A 1 121 ? -3.910 -0.843 -6.013 1.00 85.94 121 THR A C 1
ATOM 950 O O . THR A 1 121 ? -3.261 -0.115 -5.249 1.00 85.94 121 THR A O 1
ATOM 953 N N . GLN A 1 122 ? -5.069 -0.455 -6.543 1.00 87.62 122 GLN A N 1
ATOM 954 C CA . GLN A 1 122 ? -5.630 0.879 -6.340 1.00 87.62 122 GLN A CA 1
ATOM 955 C C . GLN A 1 122 ? -6.336 1.013 -4.986 1.00 87.62 122 GLN A C 1
ATOM 957 O O . GLN A 1 122 ? -6.804 0.038 -4.396 1.00 87.62 122 GLN A O 1
ATOM 962 N N . PHE A 1 123 ? -6.435 2.252 -4.497 1.00 89.88 123 PHE A N 1
ATOM 963 C CA . PHE A 1 123 ? -7.269 2.552 -3.336 1.00 89.88 123 PHE A CA 1
ATOM 964 C C . PHE A 1 123 ? -8.750 2.522 -3.709 1.00 89.88 123 PHE A C 1
ATOM 966 O O . PHE A 1 123 ? -9.161 3.067 -4.729 1.00 89.88 123 PHE A O 1
ATOM 973 N N . LYS A 1 124 ? -9.535 1.948 -2.810 1.00 92.44 124 LYS A N 1
ATOM 974 C CA . LYS A 1 124 ? -10.987 1.896 -2.784 1.00 92.44 124 LYS A CA 1
ATOM 975 C C . LYS A 1 124 ? -11.477 2.733 -1.609 1.00 92.44 124 LYS A C 1
ATOM 977 O O . LYS A 1 124 ? -10.802 2.845 -0.580 1.00 92.44 124 LYS A O 1
ATOM 982 N N . ASP A 1 125 ? -12.651 3.319 -1.774 1.00 94.31 125 ASP A N 1
ATOM 983 C CA . ASP A 1 125 ? -13.363 3.973 -0.685 1.00 94.31 125 ASP A CA 1
ATOM 984 C C . ASP A 1 125 ? -14.120 2.921 0.133 1.00 94.31 125 ASP A C 1
ATOM 986 O O . ASP A 1 125 ? -14.742 2.007 -0.411 1.00 94.31 125 ASP A O 1
ATOM 990 N N . GLY A 1 126 ? -14.020 3.031 1.451 1.00 93.62 126 GLY A N 1
ATOM 991 C CA . GLY A 1 126 ? -14.719 2.208 2.422 1.00 93.62 126 GLY A CA 1
ATOM 992 C C . GLY A 1 126 ? -15.516 3.084 3.377 1.00 93.62 126 GLY A C 1
ATOM 993 O O . GLY A 1 126 ? -15.125 4.207 3.702 1.00 93.62 126 GLY A O 1
ATOM 994 N N . GLU A 1 127 ? -16.640 2.556 3.839 1.00 95.50 127 GLU A N 1
ATOM 995 C CA . GLU A 1 127 ? -17.455 3.200 4.857 1.00 95.50 127 GLU A CA 1
ATOM 996 C C . GLU A 1 127 ? -18.008 2.170 5.836 1.00 95.50 127 GLU A C 1
ATOM 998 O O . GLU A 1 127 ? -18.300 1.027 5.475 1.00 95.50 127 GLU A O 1
ATOM 1003 N N . VAL A 1 128 ? -18.135 2.574 7.097 1.00 95.31 128 VAL A N 1
ATOM 1004 C CA . VAL A 1 128 ? -18.819 1.789 8.124 1.00 95.31 128 VAL A CA 1
ATOM 1005 C C . VAL A 1 128 ? -19.712 2.690 8.956 1.00 95.31 128 VAL A C 1
ATOM 1007 O O . VAL A 1 128 ? -19.304 3.777 9.358 1.00 95.31 128 VAL A O 1
ATOM 1010 N N . THR A 1 129 ? -20.911 2.205 9.269 1.00 95.12 129 THR A N 1
ATOM 1011 C CA . THR A 1 129 ? -21.831 2.876 10.191 1.00 95.12 129 THR A CA 1
ATOM 1012 C C . THR A 1 129 ? -21.956 2.074 11.483 1.00 95.12 129 THR A C 1
ATOM 1014 O O . THR A 1 129 ? -22.057 0.837 11.482 1.00 95.12 129 THR A O 1
ATOM 1017 N N . HIS A 1 130 ? -21.920 2.772 12.613 1.00 94.00 130 HIS A N 1
ATOM 1018 C CA . HIS A 1 130 ? -22.116 2.196 13.936 1.00 94.00 130 HIS A CA 1
ATOM 1019 C C . HIS A 1 130 ? -23.024 3.095 14.775 1.00 94.00 130 HIS A C 1
ATOM 1021 O O . HIS A 1 130 ? -22.909 4.317 14.725 1.00 94.00 130 HIS A O 1
ATOM 1027 N N . GLU A 1 131 ? -23.934 2.486 15.528 1.00 93.31 131 GLU A N 1
ATOM 1028 C CA . GLU A 1 131 ? -24.879 3.201 16.379 1.00 93.31 131 GLU A CA 1
ATOM 1029 C C . GLU A 1 131 ? -24.367 3.243 17.819 1.00 93.31 131 GLU A C 1
ATOM 1031 O O . GLU A 1 131 ? -23.962 2.224 18.366 1.00 93.31 131 GLU A O 1
ATOM 1036 N N . PHE A 1 132 ? -24.393 4.418 18.438 1.00 90.38 132 PHE A N 1
ATOM 1037 C CA . PHE A 1 132 ? -24.048 4.614 19.838 1.00 90.38 132 PHE A CA 1
ATOM 1038 C C . PHE A 1 132 ? -25.125 5.473 20.494 1.00 90.38 132 PHE A C 1
ATOM 1040 O O . PHE A 1 132 ? -25.428 6.562 20.010 1.00 90.38 132 PHE A O 1
ATOM 1047 N N . GLN A 1 133 ? -25.733 4.961 21.568 1.00 88.62 133 GLN A N 1
ATOM 1048 C CA . GLN A 1 133 ? -26.797 5.640 22.322 1.00 88.62 133 GLN A CA 1
ATOM 1049 C C . GLN A 1 133 ? -27.948 6.178 21.439 1.00 88.62 133 GLN A C 1
ATOM 1051 O O . GLN A 1 133 ? -28.426 7.294 21.629 1.00 88.62 133 GLN A O 1
ATOM 1056 N N . GLY A 1 134 ? -28.396 5.400 20.445 1.00 89.19 134 GLY A N 1
ATOM 1057 C CA . GLY A 1 134 ? -29.492 5.796 19.549 1.00 89.19 134 GLY A CA 1
ATOM 1058 C C . GLY A 1 134 ? -29.079 6.694 18.377 1.00 89.19 134 GLY A C 1
ATOM 1059 O O . GLY A 1 134 ? -29.923 7.075 17.567 1.00 89.19 134 GLY A O 1
ATOM 1060 N N . LYS A 1 135 ? -27.793 7.059 18.268 1.00 90.56 135 LYS A N 1
ATOM 1061 C CA . LYS A 1 135 ? -27.263 7.906 17.194 1.00 90.56 135 LYS A CA 1
ATOM 1062 C C . LYS A 1 135 ? -26.316 7.116 16.297 1.00 90.56 135 LYS A C 1
ATOM 1064 O O . LYS A 1 135 ? -25.391 6.465 16.770 1.00 90.56 135 LYS A O 1
ATOM 1069 N N . SER A 1 136 ? -26.536 7.195 14.988 1.00 93.62 136 SER A N 1
ATOM 1070 C CA . SER A 1 136 ? -25.666 6.569 13.988 1.00 93.62 136 SER A CA 1
ATOM 1071 C C . SER A 1 136 ? -24.491 7.473 13.623 1.00 93.62 136 SER A C 1
ATOM 1073 O O . SER A 1 136 ? -24.668 8.665 13.372 1.00 93.62 136 SER A O 1
ATOM 1075 N N . TYR A 1 137 ? -23.303 6.882 13.551 1.00 92.31 137 TYR A N 1
ATOM 1076 C CA . TYR A 1 137 ? -22.060 7.530 13.153 1.00 92.31 137 TYR A CA 1
ATOM 1077 C C . TYR A 1 137 ? -21.452 6.772 11.974 1.00 92.31 137 TYR A C 1
ATOM 1079 O O . TYR A 1 137 ? -21.312 5.548 12.038 1.00 92.31 137 TYR A O 1
ATOM 1087 N N . THR A 1 138 ? -21.095 7.492 10.911 1.00 93.81 138 THR A N 1
ATOM 1088 C CA . THR A 1 138 ? -20.488 6.924 9.699 1.00 93.81 138 THR A CA 1
ATOM 1089 C C . THR A 1 138 ? -19.032 7.351 9.596 1.00 93.81 138 THR A C 1
ATOM 1091 O O . THR A 1 138 ? -18.716 8.531 9.726 1.00 93.81 138 THR A O 1
ATOM 1094 N N . PHE A 1 139 ? -18.153 6.385 9.350 1.00 92.06 139 PHE A N 1
ATOM 1095 C CA . PHE A 1 139 ? -16.715 6.586 9.221 1.00 92.06 139 PHE A CA 1
ATOM 1096 C C . PHE A 1 139 ? -16.277 6.215 7.811 1.00 92.06 139 PHE A C 1
ATOM 1098 O O . PHE A 1 139 ? -16.443 5.067 7.394 1.00 92.06 139 PHE A O 1
ATOM 1105 N N . HIS A 1 140 ? -15.696 7.180 7.103 1.00 92.69 140 HIS A N 1
ATOM 1106 C CA . HIS A 1 140 ? -15.134 6.988 5.771 1.00 92.69 140 HIS A CA 1
ATOM 1107 C C . HIS A 1 140 ? -13.628 6.755 5.855 1.00 92.69 140 HIS A C 1
ATOM 1109 O O . HIS A 1 140 ? -12.925 7.397 6.636 1.00 92.69 140 HIS A O 1
ATOM 1115 N N . PHE A 1 141 ? -13.127 5.846 5.029 1.00 91.00 141 PHE A N 1
ATOM 1116 C CA . PHE A 1 141 ? -11.710 5.523 4.949 1.00 91.00 141 PHE A CA 1
ATOM 1117 C C . PHE A 1 141 ? -11.333 5.063 3.543 1.00 91.00 141 PHE A C 1
ATOM 1119 O O . PHE A 1 141 ? -12.185 4.690 2.741 1.00 91.00 141 PHE A O 1
ATOM 1126 N N . LYS A 1 142 ? -10.035 5.080 3.241 1.00 91.75 142 LYS A N 1
ATOM 1127 C CA . LYS A 1 142 ? -9.486 4.544 1.991 1.00 91.75 142 LYS A CA 1
ATOM 1128 C C . LYS A 1 142 ? -8.637 3.321 2.287 1.00 91.75 142 LYS A C 1
ATOM 1130 O O . LYS A 1 142 ? -7.864 3.326 3.248 1.00 91.75 142 LYS A O 1
ATOM 1135 N N . TYR A 1 143 ? -8.755 2.297 1.450 1.00 92.94 143 TYR A N 1
ATOM 1136 C CA . TYR A 1 143 ? -7.986 1.065 1.589 1.00 92.94 143 TYR A CA 1
ATOM 1137 C C . TYR A 1 143 ? -7.682 0.415 0.234 1.00 92.94 143 TYR A C 1
ATOM 1139 O O . TYR A 1 143 ? -8.387 0.647 -0.735 1.00 92.94 143 TYR A O 1
ATOM 1147 N N . ARG A 1 144 ? -6.635 -0.397 0.143 1.00 91.44 144 ARG A N 1
ATOM 1148 C CA . ARG A 1 144 ? -6.337 -1.300 -0.971 1.00 91.44 144 ARG A CA 1
ATOM 1149 C C . ARG A 1 144 ? -6.859 -2.676 -0.611 1.00 91.44 144 ARG A C 1
ATOM 1151 O O . ARG A 1 144 ? -6.773 -3.071 0.549 1.00 91.44 144 ARG A O 1
ATOM 1158 N N . ASP A 1 145 ? -7.383 -3.405 -1.587 1.00 91.25 145 ASP A N 1
ATOM 1159 C CA . ASP A 1 145 ? -7.864 -4.759 -1.337 1.00 91.25 145 ASP A CA 1
ATOM 1160 C C . ASP A 1 145 ? -6.678 -5.691 -1.019 1.00 91.25 145 ASP A C 1
ATOM 1162 O O . ASP A 1 145 ? -5.800 -5.874 -1.867 1.00 91.25 145 ASP A O 1
ATOM 1166 N N . PRO A 1 146 ? -6.614 -6.281 0.189 1.00 90.56 146 PRO A N 1
ATOM 1167 C CA . PRO A 1 146 ? -5.493 -7.125 0.583 1.00 90.56 146 PRO A CA 1
ATOM 1168 C C . PRO A 1 146 ? -5.333 -8.384 -0.274 1.00 90.56 146 PRO A C 1
ATOM 1170 O O . PRO A 1 146 ? -4.219 -8.882 -0.406 1.00 90.56 146 PRO A O 1
ATOM 1173 N N . TRP A 1 147 ? -6.421 -8.912 -0.846 1.00 90.06 147 TRP A N 1
ATOM 1174 C CA . TRP A 1 147 ? -6.365 -10.067 -1.739 1.00 90.06 147 TRP A CA 1
ATOM 1175 C C . TRP A 1 147 ? -5.809 -9.686 -3.110 1.00 90.06 147 TRP A C 1
ATOM 1177 O O . TRP A 1 147 ? -4.952 -10.401 -3.617 1.00 90.06 147 TRP A O 1
ATOM 1187 N N . GLU A 1 148 ? -6.241 -8.561 -3.690 1.00 90.25 148 GLU A N 1
ATOM 1188 C CA . GLU A 1 148 ? -5.661 -8.055 -4.947 1.00 90.25 148 GLU A CA 1
ATOM 1189 C C . GLU A 1 148 ? -4.159 -7.799 -4.785 1.00 90.25 148 GLU A C 1
ATOM 1191 O O . GLU A 1 148 ? -3.369 -8.296 -5.580 1.00 90.25 148 GLU A O 1
ATOM 1196 N N . TRP A 1 149 ? -3.754 -7.150 -3.688 1.00 88.81 149 TRP A N 1
ATOM 1197 C CA . TRP A 1 149 ? -2.337 -6.956 -3.377 1.00 88.81 149 TRP A CA 1
ATOM 1198 C C . TRP A 1 149 ? -1.577 -8.279 -3.209 1.00 88.81 149 TRP A C 1
ATOM 1200 O O . TRP A 1 149 ? -0.471 -8.425 -3.725 1.00 88.81 149 TRP A O 1
ATOM 1210 N N . LEU A 1 150 ? -2.156 -9.262 -2.510 1.00 88.19 150 LEU A N 1
ATOM 1211 C CA . LEU A 1 150 ? -1.551 -10.590 -2.382 1.00 88.19 150 LEU A CA 1
ATOM 1212 C C . LEU A 1 150 ? -1.371 -11.268 -3.741 1.00 88.19 150 LEU A C 1
ATOM 1214 O O . LEU A 1 150 ? -0.326 -11.873 -3.966 1.00 88.19 150 LEU A O 1
ATOM 1218 N N . VAL A 1 151 ? -2.365 -11.177 -4.629 1.00 88.19 151 VAL A N 1
ATOM 1219 C CA . VAL A 1 151 ? -2.287 -11.721 -5.991 1.00 88.19 151 VAL A CA 1
ATOM 1220 C C . VAL A 1 151 ? -1.177 -11.028 -6.779 1.00 88.19 151 VAL A C 1
ATOM 1222 O O . VAL A 1 151 ? -0.350 -11.723 -7.369 1.00 88.19 151 VAL A O 1
ATOM 1225 N N . ASP A 1 152 ? -1.099 -9.697 -6.738 1.00 85.50 152 ASP A N 1
ATOM 1226 C CA . ASP A 1 152 ? -0.028 -8.928 -7.386 1.00 85.50 152 ASP A CA 1
ATOM 1227 C C . ASP A 1 152 ? 1.352 -9.388 -6.882 1.00 85.50 152 ASP A C 1
ATOM 1229 O O . ASP A 1 152 ? 2.262 -9.648 -7.666 1.00 85.50 152 ASP A O 1
ATOM 1233 N N . LEU A 1 153 ? 1.485 -9.593 -5.570 1.00 86.69 153 LEU A N 1
ATOM 1234 C CA . LEU A 1 153 ? 2.738 -9.998 -4.941 1.00 86.69 153 LEU A CA 1
ATOM 1235 C C . LEU A 1 153 ? 3.182 -11.415 -5.332 1.00 86.69 153 LEU A C 1
ATOM 1237 O O . LEU A 1 153 ? 4.357 -11.639 -5.613 1.00 86.69 153 LEU A O 1
ATOM 1241 N N . VAL A 1 154 ? 2.264 -12.388 -5.334 1.00 86.88 154 VAL A N 1
ATOM 1242 C CA . VAL A 1 154 ? 2.607 -13.782 -5.676 1.00 86.88 154 VAL A CA 1
ATOM 1243 C C . VAL A 1 154 ? 2.768 -14.009 -7.177 1.00 86.88 154 VAL A C 1
ATOM 1245 O O . VAL A 1 154 ? 3.381 -14.998 -7.580 1.00 86.88 154 VAL A O 1
ATOM 1248 N N . THR A 1 155 ? 2.209 -13.121 -8.002 1.00 86.38 155 THR A N 1
ATOM 1249 C CA . THR A 1 155 ? 2.365 -13.155 -9.462 1.00 86.38 155 THR A CA 1
ATOM 1250 C C . THR A 1 155 ? 3.560 -12.341 -9.952 1.00 86.38 155 THR A C 1
ATOM 1252 O O . THR A 1 155 ? 3.959 -12.518 -11.105 1.00 86.38 155 THR A O 1
ATOM 1255 N N . ASP A 1 156 ? 4.176 -11.521 -9.092 1.00 84.31 156 ASP A N 1
ATOM 1256 C CA . ASP A 1 156 ? 5.412 -10.806 -9.402 1.00 84.31 156 ASP A CA 1
ATOM 1257 C C . ASP A 1 156 ? 6.555 -11.809 -9.661 1.00 84.31 156 ASP A C 1
ATOM 1259 O O . ASP A 1 156 ? 7.026 -12.497 -8.740 1.00 84.31 156 ASP A O 1
ATOM 1263 N N . PRO A 1 157 ? 7.070 -11.900 -10.901 1.00 83.12 157 PRO A N 1
ATOM 1264 C CA . PRO A 1 157 ? 8.108 -12.866 -11.190 1.00 83.12 157 PRO A CA 1
ATOM 1265 C C . PRO A 1 157 ? 9.448 -12.506 -10.518 1.00 83.12 157 PRO A C 1
ATOM 1267 O O . PRO A 1 157 ? 10.269 -13.408 -10.353 1.00 83.12 157 PRO A O 1
ATOM 1270 N N . THR A 1 158 ? 9.672 -11.253 -10.072 1.00 83.12 158 THR A N 1
ATOM 1271 C CA . THR A 1 158 ? 10.866 -10.857 -9.288 1.00 83.12 158 THR A CA 1
ATOM 1272 C C . THR A 1 158 ? 10.888 -11.542 -7.923 1.00 83.12 158 THR A C 1
ATOM 1274 O O . THR A 1 158 ? 11.960 -11.819 -7.388 1.00 83.12 158 THR A O 1
ATOM 1277 N N . LEU A 1 159 ? 9.707 -11.835 -7.370 1.00 84.81 159 LEU A N 1
ATOM 1278 C CA . LEU A 1 159 ? 9.534 -12.410 -6.039 1.00 84.81 159 LEU A CA 1
ATOM 1279 C C . LEU A 1 159 ? 9.315 -13.919 -6.081 1.00 84.81 159 LEU A C 1
ATOM 1281 O O . LEU A 1 159 ? 9.527 -14.583 -5.070 1.00 84.81 159 LEU A O 1
ATOM 1285 N N . SER A 1 160 ? 8.942 -14.472 -7.238 1.00 83.75 160 SER A N 1
ATOM 1286 C CA . SER A 1 160 ? 8.598 -15.890 -7.422 1.00 83.75 160 SER A CA 1
ATOM 1287 C C . SER A 1 160 ? 9.583 -16.876 -6.772 1.00 83.75 160 SER A C 1
ATOM 1289 O O . SER A 1 160 ? 9.160 -17.802 -6.080 1.00 83.75 160 SER A O 1
ATOM 1291 N N . ASN A 1 161 ? 10.890 -16.640 -6.927 1.00 84.31 161 ASN A N 1
ATOM 1292 C CA . ASN A 1 161 ? 11.955 -17.487 -6.374 1.00 84.31 161 ASN A CA 1
ATOM 1293 C C . ASN A 1 161 ? 12.204 -17.276 -4.873 1.00 84.31 161 ASN A C 1
ATOM 1295 O O . ASN A 1 161 ? 12.885 -18.082 -4.241 1.00 84.31 161 ASN A O 1
ATOM 1299 N N . SER A 1 162 ? 11.699 -16.185 -4.305 1.00 85.50 162 SER A N 1
ATOM 1300 C CA . SER A 1 162 ? 11.861 -15.835 -2.894 1.00 85.50 162 SER A CA 1
ATOM 1301 C C . SER A 1 162 ? 10.650 -16.213 -2.044 1.00 85.50 162 SER A C 1
ATOM 1303 O O . SER A 1 162 ? 10.752 -16.190 -0.820 1.00 85.50 162 SER A O 1
ATOM 1305 N N . ILE A 1 163 ? 9.513 -16.563 -2.651 1.00 84.75 163 ILE A N 1
ATOM 1306 C CA . ILE A 1 163 ? 8.302 -16.936 -1.914 1.00 84.75 163 ILE A CA 1
ATOM 1307 C C . ILE A 1 163 ? 8.493 -18.285 -1.216 1.00 84.75 163 ILE A C 1
ATOM 1309 O O . ILE A 1 163 ? 8.717 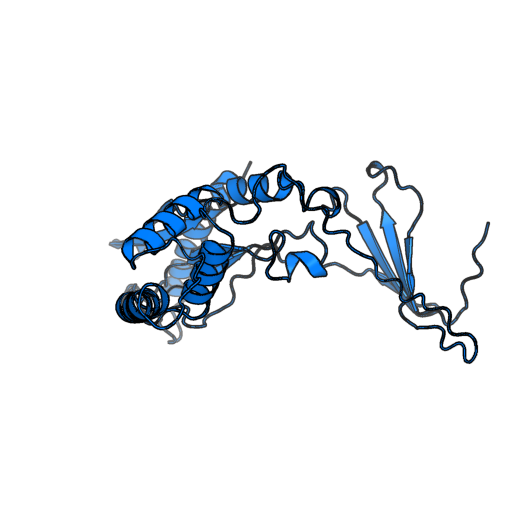-19.325 -1.838 1.00 84.75 163 ILE A O 1
ATOM 1313 N N . MET A 1 164 ? 8.330 -18.273 0.103 1.00 84.44 164 MET A N 1
ATOM 1314 C CA . MET A 1 164 ? 8.320 -19.462 0.939 1.00 84.44 164 MET A CA 1
ATOM 1315 C C . MET A 1 164 ? 6.919 -20.081 0.954 1.00 84.44 164 MET A C 1
ATOM 1317 O O . MET A 1 164 ? 6.094 -19.797 1.819 1.00 84.44 164 MET A O 1
ATOM 1321 N N . TRP A 1 165 ? 6.652 -20.948 -0.021 1.00 84.50 165 TRP A N 1
ATOM 1322 C CA . TRP A 1 165 ? 5.361 -21.636 -0.157 1.00 84.50 165 TRP A CA 1
ATOM 1323 C C . TRP A 1 165 ? 5.077 -22.655 0.947 1.00 84.50 165 TRP A C 1
ATOM 1325 O O . TRP A 1 165 ? 3.920 -22.938 1.251 1.00 84.50 165 TRP A O 1
ATOM 1335 N N . TYR A 1 166 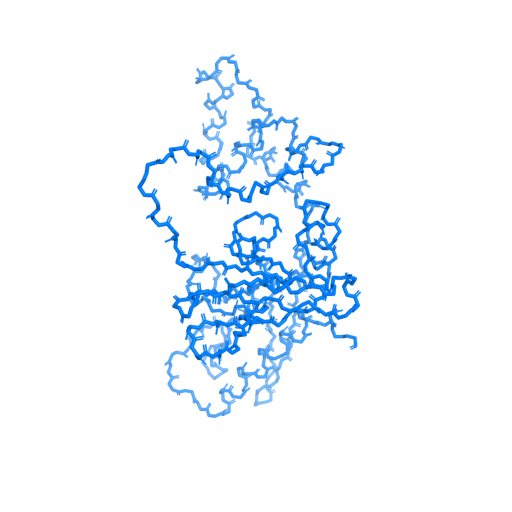? 6.131 -23.222 1.530 1.00 83.75 166 TYR A N 1
ATOM 1336 C CA . TYR A 1 166 ? 6.031 -24.278 2.527 1.00 83.75 166 TYR A CA 1
ATOM 1337 C C . TYR A 1 166 ? 6.577 -23.801 3.869 1.00 83.75 166 TYR A C 1
ATOM 1339 O O . TYR A 1 166 ? 7.648 -23.193 3.895 1.00 83.75 166 TYR A O 1
ATOM 1347 N N . PRO A 1 167 ? 5.893 -24.108 4.984 1.00 82.31 167 PRO A N 1
ATOM 1348 C CA . PRO A 1 167 ? 6.380 -23.738 6.302 1.00 82.31 167 PRO A CA 1
ATOM 1349 C C . PRO A 1 167 ? 7.717 -24.423 6.597 1.00 82.31 167 PRO A C 1
ATOM 1351 O O . PRO A 1 167 ? 8.008 -25.518 6.104 1.00 82.31 167 PRO A O 1
ATOM 1354 N N . VAL A 1 168 ? 8.520 -23.781 7.438 1.00 83.94 168 VAL A N 1
ATOM 1355 C CA . VAL A 1 168 ? 9.789 -24.323 7.924 1.00 83.94 168 VAL A CA 1
ATOM 1356 C C . VAL A 1 168 ? 9.831 -24.265 9.442 1.00 83.94 168 VAL A C 1
ATOM 1358 O O . VAL A 1 168 ? 9.269 -23.360 10.060 1.00 83.94 168 VAL A O 1
ATOM 1361 N N . GLU A 1 169 ? 10.512 -25.225 10.052 1.00 88.00 169 GLU A N 1
ATOM 1362 C CA . GLU A 1 169 ? 10.818 -25.186 11.477 1.00 88.00 169 GLU A CA 1
ATOM 1363 C C . GLU A 1 169 ? 12.273 -24.773 11.664 1.00 88.00 169 GLU A C 1
ATOM 1365 O O . GLU A 1 169 ? 13.170 -25.359 11.064 1.00 88.00 169 GLU A O 1
ATOM 1370 N N . LYS A 1 170 ? 12.510 -23.751 12.489 1.00 87.25 170 LYS A N 1
ATOM 1371 C CA . LYS A 1 170 ? 13.848 -23.228 12.768 1.00 87.25 170 LYS A CA 1
ATOM 1372 C C . LYS A 1 170 ? 14.251 -23.577 14.196 1.00 87.25 170 LYS A C 1
ATOM 1374 O O . LYS A 1 170 ? 13.495 -23.324 15.135 1.00 87.25 170 LYS A O 1
ATOM 1379 N N . PHE A 1 171 ? 15.452 -24.112 14.372 1.00 88.44 171 PHE A N 1
ATOM 1380 C CA . PHE A 1 171 ? 16.011 -24.468 15.673 1.00 88.44 171 PHE A CA 1
ATOM 1381 C C . PHE A 1 171 ? 17.376 -23.813 15.855 1.00 88.44 171 PHE A C 1
ATOM 1383 O O . PHE A 1 171 ? 18.286 -24.035 15.064 1.00 88.44 171 PHE A O 1
ATOM 1390 N N . LEU A 1 172 ? 17.526 -23.008 16.906 1.00 89.94 172 LEU A N 1
ATOM 1391 C CA . LEU A 1 172 ? 18.814 -22.493 17.350 1.00 89.94 172 LEU A CA 1
ATOM 1392 C C . LEU A 1 172 ? 19.526 -23.565 18.170 1.00 89.94 172 LEU A C 1
ATOM 1394 O O . LEU A 1 172 ? 19.054 -23.936 19.249 1.00 89.94 172 LEU A O 1
ATOM 1398 N N . HIS A 1 173 ? 20.675 -24.006 17.681 1.00 88.75 173 HIS A N 1
ATOM 1399 C CA . HIS A 1 173 ? 21.589 -24.895 18.383 1.00 88.75 173 HIS A CA 1
ATOM 1400 C C . HIS A 1 173 ? 22.700 -24.065 19.017 1.00 88.75 173 HIS A C 1
ATOM 1402 O O . HIS A 1 173 ? 23.419 -23.354 18.319 1.00 88.75 173 HIS A O 1
ATOM 1408 N N . ASN A 1 174 ? 22.827 -24.138 20.340 1.00 87.38 174 ASN A N 1
ATOM 1409 C CA . ASN A 1 174 ? 23.906 -23.533 21.117 1.00 87.38 174 ASN A CA 1
ATOM 1410 C C . ASN A 1 174 ? 24.528 -24.614 22.010 1.00 87.38 174 ASN A C 1
ATOM 1412 O O . ASN A 1 174 ? 24.076 -24.847 23.138 1.00 87.38 174 ASN A O 1
ATOM 1416 N N . GLY A 1 175 ? 25.515 -25.328 21.466 1.00 82.25 175 GLY A N 1
ATOM 1417 C CA . GLY A 1 175 ? 26.097 -26.503 22.110 1.00 82.25 175 GLY A CA 1
ATOM 1418 C C . GLY A 1 175 ? 25.044 -27.587 22.357 1.00 82.25 175 GLY A C 1
ATOM 1419 O O . GLY A 1 175 ? 24.475 -28.126 21.414 1.00 82.25 175 GLY A O 1
ATOM 1420 N N . SER A 1 176 ? 24.760 -27.900 23.624 1.00 81.44 176 SER A N 1
ATOM 1421 C CA . SER A 1 176 ? 23.734 -28.886 24.006 1.00 81.44 176 SER A CA 1
ATOM 1422 C C . SER A 1 176 ? 22.311 -28.322 24.081 1.00 81.44 176 SER A C 1
ATOM 1424 O O . SER A 1 176 ? 21.356 -29.089 24.210 1.00 81.44 176 SER A O 1
ATOM 1426 N N . LYS A 1 177 ? 22.141 -26.995 24.027 1.00 86.69 177 LYS A N 1
ATOM 1427 C CA . LYS A 1 177 ? 20.827 -26.356 24.120 1.00 86.69 177 LYS A CA 1
ATOM 1428 C C . LYS A 1 177 ? 20.240 -26.159 22.728 1.00 86.69 177 LYS A C 1
ATOM 1430 O O . LYS A 1 177 ? 20.806 -25.438 21.911 1.00 86.69 177 LYS A O 1
ATOM 1435 N N . ILE A 1 178 ? 19.053 -26.718 22.513 1.00 89.81 178 ILE A N 1
ATOM 1436 C CA . ILE A 1 178 ? 18.260 -26.537 21.295 1.00 89.81 178 ILE A CA 1
ATOM 1437 C C . ILE A 1 178 ? 17.028 -25.704 21.649 1.00 89.81 178 ILE A C 1
ATOM 1439 O O . ILE A 1 178 ? 16.314 -26.022 22.599 1.00 89.81 178 ILE A O 1
ATOM 1443 N N . THR A 1 179 ? 16.788 -24.610 20.926 1.00 91.38 179 THR A N 1
ATOM 1444 C CA . THR A 1 179 ? 15.632 -23.719 21.139 1.00 91.38 179 THR A CA 1
ATOM 1445 C C . THR A 1 179 ? 14.901 -23.496 19.821 1.00 91.38 179 THR A C 1
ATOM 1447 O O . THR A 1 179 ? 15.517 -23.084 18.843 1.00 91.38 179 THR A O 1
ATOM 1450 N N . ARG A 1 180 ? 13.586 -23.744 19.779 1.00 89.12 180 ARG A N 1
ATOM 1451 C CA . ARG A 1 180 ? 12.771 -23.466 18.588 1.00 89.12 180 ARG A CA 1
ATOM 1452 C C . ARG A 1 180 ? 12.620 -21.956 18.395 1.00 89.12 180 ARG A C 1
ATOM 1454 O O . ARG A 1 180 ? 12.216 -21.258 19.323 1.00 89.12 180 ARG A O 1
ATOM 1461 N N . ILE A 1 181 ? 12.938 -21.479 17.197 1.00 84.56 181 ILE A N 1
ATOM 1462 C CA . ILE A 1 181 ? 12.713 -20.100 16.769 1.00 84.56 181 ILE A CA 1
ATOM 1463 C C . ILE A 1 181 ? 11.363 -20.051 16.060 1.00 84.56 181 ILE A C 1
ATOM 1465 O O . ILE A 1 181 ? 11.078 -20.865 15.180 1.00 84.56 181 ILE A O 1
ATOM 1469 N N . TYR A 1 182 ? 10.549 -19.074 16.437 1.00 77.81 182 TYR A N 1
ATOM 1470 C CA . TYR A 1 182 ? 9.349 -18.711 15.701 1.00 77.81 182 TYR A CA 1
ATOM 1471 C C . TYR A 1 182 ? 9.641 -17.409 14.970 1.00 77.81 182 TYR A C 1
ATOM 1473 O O . TYR A 1 182 ? 10.074 -16.441 15.595 1.00 77.81 182 TYR A O 1
ATOM 1481 N N . ASP A 1 183 ? 9.438 -17.397 13.655 1.00 66.75 183 ASP A N 1
ATOM 1482 C CA . ASP A 1 183 ? 9.461 -16.143 12.915 1.00 66.75 183 ASP A CA 1
ATOM 1483 C C . ASP A 1 183 ? 8.289 -15.277 13.381 1.00 66.75 183 ASP A C 1
ATOM 1485 O O . ASP A 1 183 ? 7.192 -15.773 13.649 1.00 66.75 183 ASP A O 1
ATOM 1489 N N . GLU A 1 184 ? 8.510 -13.970 13.490 1.00 57.31 184 GLU A N 1
ATOM 1490 C CA . GLU A 1 184 ? 7.422 -13.045 13.779 1.00 57.31 184 GLU A CA 1
ATOM 1491 C C . GLU A 1 184 ? 6.411 -13.092 12.621 1.00 57.31 184 GLU A C 1
ATOM 1493 O O . GLU A 1 184 ? 6.718 -12.698 11.487 1.00 57.31 184 GLU A O 1
ATOM 1498 N N . ASN A 1 185 ? 5.206 -13.592 12.915 1.00 49.50 185 ASN A N 1
ATOM 1499 C CA . ASN A 1 185 ? 4.067 -13.710 11.997 1.00 49.50 185 ASN A CA 1
ATOM 1500 C C . ASN A 1 185 ? 3.299 -12.385 11.843 1.00 49.50 185 ASN A C 1
ATOM 1502 O O . ASN A 1 185 ? 2.075 -12.379 11.688 1.00 49.50 185 ASN A O 1
ATOM 1506 N N . THR A 1 186 ? 3.979 -11.242 11.912 1.00 49.38 186 THR A N 1
ATOM 1507 C CA . THR A 1 186 ? 3.312 -9.938 11.887 1.00 49.38 186 THR A CA 1
ATOM 1508 C C . THR A 1 186 ? 2.911 -9.587 10.453 1.00 49.38 186 THR A C 1
ATOM 1510 O O . THR A 1 186 ? 3.596 -8.840 9.760 1.00 49.38 186 THR A O 1
ATOM 1513 N N . ILE A 1 187 ? 1.800 -10.169 9.987 1.00 53.78 187 ILE A N 1
ATOM 1514 C CA . ILE A 1 187 ? 1.178 -9.846 8.693 1.00 53.78 187 ILE A CA 1
ATOM 1515 C C . ILE A 1 187 ? 0.640 -8.409 8.714 1.00 53.78 187 ILE A C 1
ATOM 1517 O O . ILE A 1 187 ? 0.663 -7.739 7.688 1.00 53.78 187 ILE A O 1
ATOM 1521 N N . ILE A 1 188 ? 0.218 -7.911 9.882 1.00 53.84 188 ILE A N 1
ATOM 1522 C CA . ILE A 1 188 ? -0.361 -6.578 10.061 1.00 53.84 188 ILE A CA 1
ATOM 1523 C C . ILE A 1 188 ? 0.438 -5.837 11.133 1.00 53.84 188 ILE A C 1
ATOM 1525 O O . ILE A 1 188 ? 0.418 -6.249 12.291 1.00 53.84 188 ILE A O 1
ATOM 1529 N N . ASN A 1 189 ? 1.112 -4.745 10.769 1.00 52.81 189 ASN A N 1
ATOM 1530 C CA . ASN A 1 189 ? 1.584 -3.776 11.755 1.00 52.81 189 ASN A CA 1
ATOM 1531 C C . ASN A 1 189 ? 0.649 -2.557 11.702 1.00 52.81 189 ASN A C 1
ATOM 1533 O O . ASN A 1 189 ? 0.590 -1.859 10.690 1.00 52.81 189 ASN A O 1
ATOM 1537 N N . LEU A 1 190 ? -0.134 -2.363 12.767 1.00 53.56 190 LEU A N 1
ATOM 1538 C CA . LEU A 1 190 ? -1.111 -1.272 12.919 1.00 53.56 190 LEU A CA 1
ATOM 1539 C C . LEU A 1 190 ? -0.544 -0.073 13.687 1.00 53.56 190 LEU A C 1
ATOM 1541 O O . LEU A 1 190 ? -1.303 0.775 14.149 1.00 53.56 190 LEU A O 1
ATOM 1545 N N . GLU A 1 191 ? 0.769 -0.011 13.877 1.00 50.28 191 GLU A N 1
ATOM 1546 C CA . GLU A 1 191 ? 1.350 0.901 14.850 1.00 50.28 191 GLU A CA 1
ATOM 1547 C C . GLU A 1 191 ? 2.280 1.913 14.193 1.00 50.28 191 GLU A C 1
ATOM 1549 O O . GLU A 1 191 ? 3.500 1.779 14.186 1.00 50.28 191 GLU A O 1
ATOM 1554 N N . ASP A 1 192 ? 1.674 2.981 13.680 1.00 45.38 192 ASP A N 1
ATOM 1555 C CA . ASP A 1 192 ? 2.268 4.293 13.884 1.00 45.38 192 ASP A CA 1
ATOM 1556 C C . ASP A 1 192 ? 1.167 5.296 14.254 1.00 45.38 192 ASP A C 1
ATOM 1558 O O . ASP A 1 192 ? 0.311 5.649 13.444 1.00 45.38 192 ASP A O 1
ATOM 1562 N N . LYS A 1 193 ? 1.155 5.752 15.513 1.00 52.59 193 LYS A N 1
ATOM 1563 C CA . LYS A 1 193 ? 0.371 6.937 15.913 1.00 52.59 193 LYS A CA 1
ATOM 1564 C C . LYS A 1 193 ? 1.012 8.235 15.399 1.00 52.59 193 LYS A C 1
ATOM 1566 O O . LYS A 1 193 ? 0.505 9.324 15.653 1.00 52.59 193 LYS A O 1
ATOM 1571 N N . GLY A 1 194 ? 2.130 8.130 14.686 1.00 49.12 194 GLY A N 1
ATOM 1572 C CA . GLY A 1 194 ? 2.763 9.202 13.952 1.00 49.12 194 GLY A CA 1
ATOM 1573 C C . GLY A 1 194 ? 1.786 9.858 12.987 1.00 49.12 194 GLY A C 1
ATOM 1574 O O . GLY A 1 194 ? 1.057 9.218 12.228 1.00 49.12 194 GLY A O 1
ATOM 1575 N N . LYS A 1 195 ? 1.763 11.186 13.026 1.00 48.44 195 LYS A N 1
ATOM 1576 C CA . LYS A 1 195 ? 0.956 12.003 12.130 1.00 48.44 195 LYS A CA 1
ATOM 1577 C C . LYS A 1 195 ? 1.493 11.852 10.699 1.00 48.44 195 LYS A C 1
ATOM 1579 O O . LYS A 1 195 ? 2.430 12.545 10.322 1.00 48.44 195 LYS A O 1
ATOM 1584 N N . VAL A 1 196 ? 0.885 10.967 9.904 1.00 52.19 196 VAL A N 1
ATOM 1585 C CA . VAL A 1 196 ? 1.294 10.676 8.510 1.00 52.19 196 VAL A CA 1
ATOM 1586 C C . VAL A 1 196 ? 1.109 11.889 7.588 1.00 52.19 196 VAL A C 1
ATOM 1588 O O . VAL A 1 196 ? 1.780 12.019 6.569 1.00 52.19 196 VAL A O 1
ATOM 1591 N N . SER A 1 197 ? 0.212 12.814 7.943 1.00 53.72 197 SER A N 1
ATOM 1592 C CA . SER A 1 197 ? -0.007 14.053 7.199 1.00 53.72 197 SER A CA 1
ATOM 1593 C C . SER A 1 197 ? -0.474 15.189 8.108 1.00 53.72 197 SER A C 1
ATOM 1595 O O . SER A 1 197 ? -1.229 14.986 9.060 1.00 53.72 197 SER A O 1
ATOM 1597 N N . SER A 1 198 ? -0.089 16.427 7.781 1.00 55.50 198 SER A N 1
ATOM 1598 C CA . SER A 1 198 ? -0.626 17.628 8.430 1.00 55.50 198 SER A CA 1
ATOM 1599 C C . SER A 1 198 ? -2.147 17.766 8.259 1.00 55.50 198 SER A C 1
ATOM 1601 O O . SER A 1 198 ? -2.781 18.353 9.138 1.00 55.50 198 SER A O 1
ATOM 1603 N N . THR A 1 199 ? -2.714 17.190 7.188 1.00 56.97 199 THR A N 1
ATOM 1604 C CA . THR A 1 199 ? -4.113 17.354 6.759 1.00 56.97 199 THR A CA 1
ATOM 1605 C C . THR A 1 199 ? -5.040 16.191 7.105 1.00 56.97 199 THR A C 1
ATOM 1607 O O . THR A 1 199 ? -6.248 16.390 7.125 1.00 56.97 199 THR A O 1
ATOM 1610 N N . THR A 1 200 ? -4.526 14.987 7.376 1.00 60.12 200 THR A N 1
ATOM 1611 C CA . THR A 1 200 ? -5.357 13.799 7.651 1.00 60.12 200 THR A CA 1
ATOM 1612 C C . THR A 1 200 ? -4.934 13.154 8.964 1.00 60.12 200 THR A C 1
ATOM 1614 O O . THR A 1 200 ? -3.810 12.672 9.086 1.00 60.12 200 THR A O 1
ATOM 1617 N N . LYS A 1 201 ? -5.837 13.153 9.951 1.00 70.31 201 LYS A N 1
ATOM 1618 C CA . LYS A 1 201 ? -5.647 12.469 11.232 1.00 70.31 201 LYS A CA 1
ATOM 1619 C C . LYS A 1 201 ? -6.285 11.076 11.135 1.00 70.31 201 LYS A C 1
ATOM 1621 O O . LYS A 1 201 ? -7.473 10.913 11.383 1.00 70.31 201 LYS A O 1
ATOM 1626 N N . MET A 1 202 ? -5.513 10.097 10.680 1.00 79.31 202 MET A N 1
ATOM 1627 C CA . MET A 1 202 ? -5.901 8.685 10.575 1.00 79.31 202 MET A CA 1
ATOM 1628 C C . MET A 1 202 ? -4.668 7.816 10.846 1.00 79.31 202 MET A C 1
ATOM 1630 O O . MET A 1 202 ? -3.551 8.268 10.586 1.00 79.31 202 MET A O 1
ATOM 1634 N N . HIS A 1 203 ? -4.846 6.584 11.329 1.00 80.06 203 HIS A N 1
ATOM 1635 C CA . HIS A 1 203 ? -3.717 5.677 11.568 1.00 80.06 203 HIS A CA 1
ATOM 1636 C C . HIS A 1 203 ? -3.393 4.856 10.311 1.00 80.06 203 HIS A C 1
ATOM 1638 O O . HIS A 1 203 ? -4.305 4.276 9.721 1.00 80.06 203 HIS A O 1
ATOM 1644 N N . PRO A 1 204 ? -2.127 4.772 9.876 1.00 83.81 204 PRO A N 1
ATOM 1645 C CA . PRO A 1 204 ? -1.741 3.947 8.743 1.00 83.81 204 PRO A CA 1
ATOM 1646 C C . PRO A 1 204 ? -1.895 2.458 9.066 1.00 83.81 204 PRO A C 1
ATOM 1648 O O . PRO A 1 204 ? -1.572 1.994 10.157 1.00 83.81 204 PRO A O 1
ATOM 1651 N N . ILE A 1 205 ? -2.352 1.695 8.080 1.00 85.06 205 ILE A N 1
ATOM 1652 C CA . ILE A 1 205 ? -2.410 0.236 8.121 1.00 85.06 205 ILE A CA 1
ATOM 1653 C C . ILE A 1 205 ? -1.368 -0.283 7.135 1.00 85.06 205 ILE A C 1
ATOM 1655 O O . ILE A 1 205 ? -1.499 -0.066 5.928 1.00 85.06 205 ILE A O 1
ATOM 1659 N N . VAL A 1 206 ? -0.345 -0.974 7.638 1.00 85.31 206 VAL A N 1
ATOM 1660 C CA . VAL A 1 206 ? 0.719 -1.564 6.816 1.00 85.31 206 VAL A CA 1
ATOM 1661 C C . VAL A 1 206 ? 0.631 -3.086 6.870 1.00 85.31 206 VAL A C 1
ATOM 1663 O O . VAL A 1 206 ? 0.571 -3.678 7.951 1.00 85.31 206 VAL A O 1
ATOM 1666 N N . LEU A 1 207 ? 0.649 -3.721 5.697 1.00 84.50 207 LEU A N 1
ATOM 1667 C CA . LEU A 1 207 ? 0.733 -5.173 5.563 1.00 84.50 207 LEU A CA 1
ATOM 1668 C C . LEU A 1 207 ? 2.117 -5.620 5.121 1.00 84.50 207 LEU A C 1
ATOM 1670 O O . LEU A 1 207 ? 2.764 -4.968 4.306 1.00 84.50 207 LEU A O 1
ATOM 1674 N N . ARG A 1 208 ? 2.549 -6.769 5.640 1.00 85.75 208 ARG A N 1
ATOM 1675 C CA . ARG A 1 208 ? 3.788 -7.442 5.243 1.00 85.75 208 ARG A CA 1
ATOM 1676 C C . ARG A 1 208 ? 3.501 -8.894 4.902 1.00 85.75 208 ARG A C 1
ATOM 1678 O O . ARG A 1 208 ? 2.795 -9.592 5.629 1.00 85.75 208 ARG A O 1
ATOM 1685 N N . ALA A 1 209 ? 4.080 -9.367 3.806 1.00 84.50 209 ALA A N 1
ATOM 1686 C CA . ALA A 1 209 ? 3.957 -10.759 3.412 1.00 84.50 209 ALA A CA 1
ATOM 1687 C C . ALA A 1 209 ? 4.922 -11.622 4.226 1.00 84.50 209 ALA A C 1
ATOM 1689 O O . ALA A 1 209 ? 6.127 -11.653 3.981 1.00 84.50 209 ALA A O 1
ATOM 1690 N N . ALA A 1 210 ? 4.385 -12.331 5.218 1.00 81.94 210 ALA A N 1
ATOM 1691 C CA . ALA A 1 210 ? 5.194 -13.146 6.120 1.00 81.94 210 ALA A CA 1
ATOM 1692 C C . ALA A 1 210 ? 5.912 -14.316 5.418 1.00 81.94 210 ALA A C 1
ATOM 1694 O O . ALA A 1 210 ? 6.914 -14.795 5.938 1.00 81.94 210 ALA A O 1
ATOM 1695 N N . PHE A 1 211 ? 5.429 -14.734 4.244 1.00 82.00 211 PHE A N 1
ATOM 1696 C CA . PHE A 1 211 ? 6.034 -15.777 3.410 1.00 82.00 211 PHE A CA 1
ATOM 1697 C C . PHE A 1 211 ? 7.233 -15.297 2.578 1.00 82.00 211 PHE A C 1
ATOM 1699 O O . PHE A 1 211 ? 7.830 -16.096 1.861 1.00 82.00 211 PHE A O 1
ATOM 1706 N N . LEU A 1 212 ? 7.591 -14.012 2.636 1.00 84.19 212 LEU A N 1
ATOM 1707 C CA . LEU A 1 212 ? 8.841 -13.513 2.069 1.00 84.19 212 LEU A CA 1
ATOM 1708 C C . LEU A 1 212 ? 9.936 -13.472 3.150 1.00 84.19 212 LEU A C 1
ATOM 1710 O O . LEU A 1 212 ? 9.628 -13.228 4.320 1.00 84.19 212 LEU A O 1
ATOM 1714 N N . PRO A 1 213 ? 11.215 -13.679 2.785 1.00 81.50 213 PRO A N 1
ATOM 1715 C CA . PRO A 1 213 ? 12.349 -13.497 3.685 1.00 81.50 213 PRO A CA 1
ATOM 1716 C C . PRO A 1 213 ? 12.340 -12.127 4.372 1.00 81.50 213 PRO A C 1
ATOM 1718 O O . PRO A 1 213 ? 11.878 -11.137 3.797 1.00 81.50 213 PRO A O 1
ATOM 1721 N N . SER A 1 214 ? 12.883 -12.055 5.592 1.00 77.25 214 SER A N 1
ATOM 1722 C CA . SER A 1 214 ? 12.971 -10.821 6.388 1.00 77.25 214 SER A CA 1
ATOM 1723 C C . SER A 1 214 ? 13.627 -9.674 5.627 1.00 77.25 214 SER A C 1
ATOM 1725 O O . SER A 1 214 ? 13.191 -8.532 5.738 1.00 77.25 214 SER A O 1
ATOM 1727 N N . GLU A 1 215 ? 14.643 -9.988 4.832 1.00 80.88 215 GLU A N 1
ATOM 1728 C CA . GLU A 1 215 ? 15.450 -9.039 4.067 1.00 80.88 215 GLU A CA 1
ATOM 1729 C C . GLU A 1 215 ? 14.640 -8.396 2.941 1.00 80.88 215 GLU A C 1
ATOM 1731 O O . GLU A 1 215 ? 14.924 -7.272 2.548 1.00 80.88 215 GLU A O 1
ATOM 1736 N N . ILE A 1 216 ? 13.621 -9.100 2.443 1.00 83.25 216 ILE A N 1
ATOM 1737 C CA . ILE A 1 216 ? 12.731 -8.627 1.385 1.00 83.25 216 ILE A CA 1
ATOM 1738 C C . ILE A 1 216 ? 11.513 -7.938 2.003 1.00 83.25 216 ILE A C 1
ATOM 1740 O O . ILE A 1 216 ? 11.228 -6.790 1.672 1.00 83.25 216 ILE A O 1
ATOM 1744 N N . ARG A 1 217 ? 10.828 -8.589 2.955 1.00 82.69 217 ARG A N 1
ATOM 1745 C CA . ARG A 1 217 ? 9.582 -8.068 3.551 1.00 82.69 217 ARG A CA 1
ATOM 1746 C C . ARG A 1 217 ? 9.766 -6.800 4.385 1.00 82.69 217 ARG A C 1
ATOM 1748 O O . ARG A 1 217 ? 8.803 -6.067 4.601 1.00 82.69 217 ARG A O 1
ATOM 1755 N N . ASN A 1 218 ? 10.983 -6.554 4.873 1.00 81.00 218 ASN A N 1
ATOM 1756 C CA . ASN A 1 218 ? 11.335 -5.345 5.620 1.00 81.00 218 ASN A CA 1
ATOM 1757 C C . ASN A 1 218 ? 12.071 -4.296 4.764 1.00 81.00 218 ASN A C 1
ATOM 1759 O O . ASN A 1 218 ? 12.411 -3.239 5.289 1.00 81.00 218 ASN A O 1
ATOM 1763 N N . ALA A 1 219 ? 12.335 -4.570 3.481 1.00 80.75 219 ALA A N 1
ATOM 1764 C CA . ALA A 1 219 ? 12.938 -3.606 2.562 1.00 80.75 219 ALA A CA 1
ATOM 1765 C C . ALA A 1 219 ? 11.885 -2.675 1.932 1.00 80.75 219 ALA A C 1
ATOM 1767 O O . ALA A 1 219 ? 10.685 -2.825 2.153 1.00 80.75 219 ALA A O 1
ATOM 1768 N N . SER A 1 220 ? 12.343 -1.710 1.131 1.00 77.75 220 SER A N 1
ATOM 1769 C CA . SER A 1 220 ? 11.507 -0.752 0.391 1.00 77.75 220 SER A CA 1
ATOM 1770 C C . SER A 1 220 ? 11.153 -1.188 -1.041 1.00 77.75 220 SER A C 1
ATOM 1772 O O . SER A 1 220 ? 10.504 -0.433 -1.759 1.00 77.75 220 SER A O 1
ATOM 1774 N N . GLY A 1 221 ? 11.599 -2.371 -1.481 1.00 81.62 221 GLY A N 1
ATOM 1775 C CA . GLY A 1 221 ? 11.335 -2.899 -2.829 1.00 81.62 221 GLY A CA 1
ATOM 1776 C C . GLY A 1 221 ? 9.973 -3.595 -2.966 1.00 81.62 221 GLY A C 1
ATOM 1777 O O . GLY A 1 221 ? 9.176 -3.601 -2.033 1.00 81.62 221 GLY A O 1
ATOM 1778 N N . ASN A 1 222 ? 9.733 -4.251 -4.109 1.00 80.75 222 ASN A N 1
ATOM 1779 C CA . ASN A 1 222 ? 8.449 -4.894 -4.457 1.00 80.75 222 ASN A CA 1
ATOM 1780 C C . ASN A 1 222 ? 7.905 -5.866 -3.397 1.00 80.75 222 ASN A C 1
ATOM 1782 O O . ASN A 1 222 ? 6.695 -6.005 -3.248 1.00 80.75 222 ASN A O 1
ATOM 1786 N N . GLY A 1 223 ? 8.791 -6.545 -2.667 1.00 80.50 223 GLY A N 1
ATOM 1787 C CA . GLY A 1 223 ? 8.413 -7.499 -1.626 1.00 80.50 223 GLY A CA 1
ATOM 1788 C C . GLY A 1 223 ? 8.243 -6.899 -0.229 1.00 80.50 223 GLY A C 1
ATOM 1789 O O . GLY A 1 223 ? 7.936 -7.638 0.705 1.00 80.50 223 GLY A O 1
ATOM 1790 N N . GLY A 1 224 ? 8.476 -5.594 -0.081 1.00 83.38 224 GLY A N 1
ATOM 1791 C CA . GLY A 1 224 ? 8.419 -4.862 1.177 1.00 83.38 224 GLY A CA 1
ATOM 1792 C C . GLY A 1 224 ? 7.012 -4.699 1.746 1.00 83.38 224 GLY A C 1
ATOM 1793 O O . GLY A 1 224 ? 6.006 -5.096 1.155 1.00 83.38 224 GLY A O 1
ATOM 1794 N N . GLY A 1 225 ? 6.935 -4.085 2.926 1.00 82.69 225 GLY A N 1
ATOM 1795 C CA . GLY A 1 225 ? 5.656 -3.733 3.533 1.00 82.69 225 GLY A CA 1
ATOM 1796 C C . GLY A 1 225 ? 4.891 -2.718 2.686 1.00 82.69 225 GLY A C 1
ATOM 1797 O O . GLY A 1 225 ? 5.448 -1.700 2.282 1.00 82.69 225 GLY A O 1
ATOM 1798 N N . VAL A 1 226 ? 3.605 -2.970 2.455 1.00 84.25 226 VAL A N 1
ATOM 1799 C CA . VAL A 1 226 ? 2.743 -2.071 1.689 1.00 84.25 226 VAL A CA 1
ATOM 1800 C C . VAL A 1 226 ? 1.789 -1.332 2.615 1.00 84.25 226 VAL A C 1
ATOM 1802 O O . VAL A 1 226 ? 1.210 -1.897 3.545 1.00 84.25 226 VAL A O 1
ATOM 1805 N N . PHE A 1 227 ? 1.576 -0.058 2.325 1.00 86.31 227 PHE A N 1
ATOM 1806 C CA . PHE A 1 227 ? 0.487 0.696 2.915 1.00 86.31 227 PHE A CA 1
ATOM 1807 C C . PHE A 1 227 ? -0.846 0.243 2.302 1.00 86.31 227 PHE A C 1
ATOM 1809 O O . PHE A 1 227 ? -1.083 0.409 1.103 1.00 86.31 227 PHE A O 1
ATOM 1816 N N . ILE A 1 228 ? -1.712 -0.339 3.130 1.00 88.56 228 ILE A N 1
ATOM 1817 C CA . ILE A 1 228 ? -3.018 -0.862 2.725 1.00 88.56 228 ILE A CA 1
ATOM 1818 C C . ILE A 1 228 ? -4.137 0.120 2.992 1.00 88.56 228 ILE A C 1
ATOM 1820 O O . ILE A 1 228 ? -5.145 0.049 2.312 1.00 88.56 228 ILE A O 1
ATOM 1824 N N . GLY A 1 229 ? -4.012 1.057 3.920 1.00 87.75 229 GLY A N 1
ATOM 1825 C CA . GLY A 1 229 ? -5.094 2.009 4.128 1.00 87.75 229 GLY A CA 1
ATOM 1826 C C . GLY A 1 229 ? -4.931 2.866 5.357 1.00 87.75 229 GLY A C 1
ATOM 1827 O O . GLY A 1 229 ? -3.905 2.836 6.034 1.00 87.75 229 GLY A O 1
ATOM 1828 N N . LEU A 1 230 ? -5.981 3.626 5.629 1.00 85.62 230 LEU A N 1
ATOM 1829 C CA . LEU A 1 230 ? -6.083 4.503 6.781 1.00 85.62 230 LEU A CA 1
ATOM 1830 C C . LEU A 1 230 ? -7.203 4.013 7.694 1.00 85.62 230 LEU A C 1
ATOM 1832 O O . LEU A 1 230 ? -8.349 3.901 7.271 1.00 85.62 230 LEU A O 1
ATOM 1836 N N . MET A 1 231 ? -6.881 3.742 8.951 1.00 87.62 231 MET A N 1
ATOM 1837 C CA . MET A 1 231 ? -7.862 3.550 10.005 1.00 87.62 231 MET A CA 1
ATOM 1838 C C . MET A 1 231 ? -8.389 4.927 10.431 1.00 87.62 231 MET A C 1
ATOM 1840 O O . MET A 1 231 ? -7.586 5.769 10.855 1.00 87.62 231 MET A O 1
ATOM 1844 N N . PRO A 1 232 ? -9.704 5.185 10.341 1.00 88.00 232 PRO A N 1
ATOM 1845 C CA . PRO A 1 232 ? -10.267 6.441 10.812 1.00 88.00 232 PRO A CA 1
ATOM 1846 C C . PRO A 1 232 ? -10.035 6.571 12.317 1.00 88.00 232 PRO A C 1
ATOM 1848 O O . PRO A 1 232 ? -10.130 5.586 13.044 1.00 88.00 232 PRO A O 1
ATOM 1851 N N . ILE A 1 233 ? -9.743 7.779 12.794 1.00 86.50 233 ILE A N 1
ATOM 1852 C CA . ILE A 1 233 ? -9.723 8.037 14.235 1.00 86.50 233 ILE A CA 1
ATOM 1853 C C . ILE A 1 233 ? -11.157 7.968 14.743 1.00 86.50 233 ILE A C 1
ATOM 1855 O O . ILE A 1 233 ? -12.054 8.582 14.168 1.00 86.50 233 ILE A O 1
ATOM 1859 N N . VAL A 1 234 ? -11.362 7.216 15.822 1.00 86.50 234 VAL A N 1
ATOM 1860 C CA . VAL A 1 234 ? -12.654 7.136 16.501 1.00 86.50 234 VAL A CA 1
ATOM 1861 C C . VAL A 1 234 ? -12.526 7.852 17.838 1.00 86.50 234 VAL A C 1
ATOM 1863 O O . VAL A 1 234 ? -11.948 7.325 18.793 1.00 86.50 234 VAL A O 1
ATOM 1866 N N . GLY A 1 235 ? -13.028 9.084 17.871 1.00 85.06 235 GLY A N 1
ATOM 1867 C CA . GLY A 1 235 ? -13.081 9.932 19.058 1.00 85.06 235 GLY A CA 1
ATOM 1868 C C . GLY A 1 235 ? -14.201 9.557 20.029 1.00 85.06 235 GLY A C 1
ATOM 1869 O O . GLY A 1 235 ? -14.791 8.477 19.947 1.00 85.06 235 GLY A O 1
ATOM 1870 N N . ASN A 1 236 ? -14.486 10.446 20.976 1.00 84.12 236 ASN A N 1
ATOM 1871 C CA . ASN A 1 236 ? -15.577 10.276 21.931 1.00 84.12 236 ASN A CA 1
ATOM 1872 C C . ASN A 1 236 ? -16.912 10.713 21.296 1.00 84.12 236 ASN A C 1
ATOM 1874 O O . ASN A 1 236 ? -17.056 11.887 20.953 1.00 84.12 236 ASN A O 1
ATOM 1878 N N . PRO A 1 237 ? -17.915 9.821 21.173 1.00 83.88 237 PRO A N 1
ATOM 1879 C CA . PRO A 1 237 ? -19.221 10.156 20.598 1.00 83.88 237 PRO A CA 1
ATOM 1880 C C . PRO A 1 237 ? -19.967 11.300 21.287 1.00 83.88 237 PRO A C 1
ATOM 1882 O O . PRO A 1 237 ? -20.810 11.929 20.639 1.00 83.88 237 PRO A O 1
ATOM 1885 N N . ASN A 1 238 ? -19.673 11.539 22.570 1.00 80.31 238 ASN A N 1
ATOM 1886 C CA . ASN A 1 238 ? -20.302 12.575 23.388 1.00 80.31 238 ASN A CA 1
ATOM 1887 C C . ASN A 1 238 ? -19.703 13.968 23.152 1.00 80.31 238 ASN A C 1
ATOM 1889 O O . ASN A 1 238 ? -20.395 14.955 23.385 1.00 80.31 238 ASN A O 1
ATOM 1893 N N . ASP A 1 239 ? -18.463 14.043 22.658 1.00 81.69 239 ASP A N 1
ATOM 1894 C CA . ASP A 1 239 ? -17.749 15.304 22.431 1.00 81.69 239 ASP A CA 1
ATOM 1895 C C . ASP A 1 239 ? -17.479 15.519 20.936 1.00 81.69 239 ASP A C 1
ATOM 1897 O O . ASP A 1 239 ? -18.048 16.403 20.297 1.00 81.69 239 ASP A O 1
ATOM 1901 N N . SER A 1 240 ? -16.614 14.686 20.357 1.00 80.56 240 SER A N 1
ATOM 1902 C CA . SER A 1 240 ? -16.204 14.734 18.956 1.00 80.56 240 SER A CA 1
ATOM 1903 C C . SER A 1 240 ? -15.704 13.363 18.513 1.00 80.56 240 SER A C 1
ATOM 1905 O O . SER A 1 240 ? -14.792 12.793 19.116 1.00 80.56 240 SER A O 1
ATOM 1907 N N . ILE A 1 241 ? -16.270 12.849 17.419 1.00 79.94 241 ILE A N 1
ATOM 1908 C CA . ILE A 1 241 ? -15.871 11.563 16.829 1.00 79.94 241 ILE A CA 1
ATOM 1909 C C . ILE A 1 241 ? -14.652 11.656 15.907 1.00 79.94 241 ILE A C 1
ATOM 1911 O O . ILE A 1 241 ? -14.051 10.628 15.615 1.00 79.94 241 ILE A O 1
ATOM 1915 N N . GLU A 1 242 ? -14.278 12.858 15.462 1.00 74.75 242 GLU A N 1
ATOM 1916 C CA . GLU A 1 242 ? -13.226 13.078 14.452 1.00 74.75 242 GLU A CA 1
ATOM 1917 C C . GLU A 1 242 ? -11.854 13.408 15.064 1.00 74.75 242 GLU A C 1
ATOM 1919 O O . GLU A 1 242 ? -10.861 13.581 14.355 1.00 74.75 242 GLU A O 1
ATOM 1924 N N . SER A 1 243 ? -11.783 13.527 16.389 1.00 76.81 243 SER A N 1
ATOM 1925 C CA . SER A 1 243 ? -10.569 13.882 17.120 1.00 76.81 243 SER A CA 1
ATOM 1926 C C . SER A 1 243 ? -10.156 12.779 18.077 1.00 76.81 243 SER A C 1
ATOM 1928 O O . SER A 1 243 ? -11.004 12.176 18.733 1.00 76.81 243 SER A O 1
ATOM 1930 N N . GLU A 1 244 ? -8.846 12.560 18.196 1.00 72.75 244 GLU A N 1
ATOM 1931 C CA . GLU A 1 244 ? -8.311 11.741 19.278 1.00 72.75 244 GLU A CA 1
ATOM 1932 C C . GLU A 1 244 ? -8.735 12.313 20.623 1.00 72.75 244 GLU A C 1
ATOM 1934 O O . GLU A 1 244 ? -8.759 13.526 20.835 1.00 72.75 244 GLU A O 1
ATOM 1939 N N . ASP A 1 245 ? -9.081 11.391 21.506 1.00 71.88 245 ASP A N 1
ATOM 1940 C CA . ASP A 1 245 ? -9.389 11.665 22.891 1.00 71.88 245 ASP A CA 1
ATOM 1941 C C . ASP A 1 245 ? -8.458 10.793 23.731 1.00 71.88 245 ASP A C 1
ATOM 1943 O O . ASP A 1 245 ? -8.632 9.569 23.788 1.00 71.88 245 ASP A O 1
ATOM 1947 N N . ASP A 1 246 ? -7.448 11.445 24.309 1.00 68.00 246 ASP A N 1
ATOM 1948 C CA . ASP A 1 246 ? -6.444 10.849 25.194 1.00 68.00 246 ASP A CA 1
ATOM 1949 C C . ASP A 1 246 ? -6.933 10.760 26.648 1.00 68.00 246 ASP A C 1
ATOM 1951 O O . ASP A 1 246 ? -6.197 10.311 27.532 1.00 68.00 246 ASP A O 1
ATOM 1955 N N . THR A 1 247 ? -8.168 11.191 26.930 1.00 72.88 247 THR A N 1
ATOM 1956 C CA . THR A 1 247 ? -8.733 11.063 28.269 1.00 72.88 247 THR A CA 1
ATOM 1957 C C . THR A 1 247 ? -9.095 9.604 28.584 1.00 72.88 247 THR A C 1
ATOM 1959 O O . THR A 1 247 ? -9.398 8.808 27.682 1.00 72.88 247 THR A O 1
ATOM 1962 N N . PRO A 1 248 ? -9.062 9.205 29.872 1.00 67.19 248 PRO A N 1
ATOM 1963 C CA . PRO A 1 248 ? -9.527 7.890 30.291 1.00 67.19 248 PRO A CA 1
ATOM 1964 C C . PRO A 1 248 ? -10.974 7.673 29.844 1.00 67.19 248 PRO A C 1
ATOM 1966 O O . PRO A 1 248 ? -11.900 8.325 30.323 1.00 67.19 248 PRO A O 1
ATOM 1969 N N . THR A 1 249 ? -11.162 6.754 28.903 1.00 71.69 249 THR A N 1
ATOM 1970 C CA . THR A 1 249 ? -12.457 6.523 28.266 1.00 71.69 249 THR A CA 1
ATOM 1971 C C . THR A 1 249 ? -13.295 5.550 29.091 1.00 71.69 249 THR A C 1
ATOM 1973 O O . THR A 1 249 ? -12.771 4.598 29.672 1.00 71.69 249 THR A O 1
ATOM 1976 N N . SER A 1 250 ? -14.614 5.765 29.142 1.00 82.88 250 SER A N 1
ATOM 1977 C CA . SER A 1 250 ? -15.526 4.799 29.763 1.00 82.88 250 SER A CA 1
ATOM 1978 C C . SER A 1 250 ? -15.484 3.459 29.016 1.00 82.88 250 SER A C 1
ATOM 1980 O O . SER A 1 250 ? -15.134 3.400 27.834 1.00 82.88 250 SER A O 1
ATOM 1982 N N . VAL A 1 251 ? -15.877 2.372 29.690 1.00 86.44 251 VAL A N 1
ATOM 1983 C CA . VAL A 1 251 ? -15.938 1.029 29.079 1.00 86.44 251 VAL A CA 1
ATOM 1984 C C . VAL A 1 251 ? -16.820 1.027 27.827 1.00 86.44 251 VAL A C 1
ATOM 1986 O O . VAL A 1 251 ? -16.451 0.422 26.824 1.00 86.44 251 VAL A O 1
ATOM 1989 N N . GLU A 1 252 ? -17.938 1.756 27.854 1.00 85.88 252 GLU A N 1
ATOM 1990 C CA . GLU A 1 252 ? -18.850 1.893 26.713 1.00 85.88 252 GLU A CA 1
ATOM 1991 C C . GLU A 1 252 ? -18.172 2.561 25.511 1.00 85.88 252 GLU A C 1
ATOM 1993 O O . GLU A 1 252 ? -18.295 2.079 24.386 1.00 85.88 252 GLU A O 1
ATOM 1998 N N . ILE A 1 253 ? -17.402 3.632 25.737 1.00 85.50 253 ILE A N 1
ATOM 1999 C CA . ILE A 1 253 ? -16.691 4.324 24.654 1.00 85.50 253 ILE A CA 1
ATOM 2000 C C . ILE A 1 253 ? -15.541 3.455 24.128 1.00 85.50 253 ILE A C 1
ATOM 2002 O O . ILE A 1 253 ? -15.330 3.374 22.918 1.00 85.50 253 ILE A O 1
ATOM 2006 N N . ALA A 1 254 ? -14.812 2.761 25.007 1.00 86.50 254 ALA A N 1
ATOM 2007 C CA . ALA A 1 254 ? -13.764 1.829 24.595 1.00 86.50 254 ALA A CA 1
ATOM 2008 C C . ALA A 1 254 ? -14.332 0.680 23.742 1.00 86.50 254 ALA A C 1
ATOM 2010 O O . ALA A 1 254 ? -13.746 0.308 22.721 1.00 86.50 254 ALA A O 1
ATOM 2011 N N . GLN A 1 255 ? -15.498 0.152 24.123 1.00 89.88 255 GLN A N 1
ATOM 2012 C CA . GLN A 1 255 ? -16.209 -0.862 23.354 1.00 89.88 255 GLN A CA 1
ATOM 2013 C C . GLN A 1 255 ? -16.668 -0.321 21.996 1.00 89.88 255 GLN A C 1
ATOM 2015 O O . GLN A 1 255 ? -16.399 -0.966 20.984 1.00 89.88 255 GLN A O 1
ATOM 2020 N N . PHE A 1 256 ? -17.256 0.876 21.954 1.00 89.94 256 PHE A N 1
ATOM 2021 C CA . PHE A 1 256 ? -17.636 1.546 20.710 1.00 89.94 256 PHE A CA 1
ATOM 2022 C C . PHE A 1 256 ? -16.447 1.697 19.748 1.00 89.94 256 PHE A C 1
ATOM 2024 O O . PHE A 1 256 ? -16.520 1.242 18.605 1.00 89.94 256 PHE A O 1
ATOM 2031 N N . LYS A 1 257 ? -15.317 2.254 20.219 1.00 88.88 257 LYS A N 1
ATOM 2032 C CA . LYS A 1 257 ? -14.085 2.399 19.419 1.00 88.88 257 LYS A CA 1
ATOM 2033 C C . LYS A 1 257 ? -13.638 1.053 18.849 1.00 88.88 257 LYS A C 1
ATOM 2035 O O . LYS A 1 257 ? -13.394 0.926 17.649 1.00 88.88 257 LYS A O 1
ATOM 2040 N N . ARG A 1 258 ? -13.588 0.025 19.701 1.00 88.94 258 ARG A N 1
ATOM 2041 C CA . ARG A 1 258 ? -13.198 -1.335 19.313 1.00 88.94 258 ARG A CA 1
ATOM 2042 C C . ARG A 1 258 ? -14.132 -1.916 18.247 1.00 88.94 258 ARG A C 1
ATOM 2044 O O . ARG A 1 258 ? -13.655 -2.491 17.273 1.00 88.94 258 ARG A O 1
ATOM 2051 N N . GLU A 1 259 ? -15.443 -1.770 18.403 1.00 92.81 259 GLU A N 1
ATOM 2052 C CA . GLU A 1 259 ? -16.430 -2.288 17.451 1.00 92.81 259 GLU A CA 1
ATOM 2053 C C . GLU A 1 259 ? -16.360 -1.583 16.093 1.00 92.81 259 GLU A C 1
ATOM 2055 O O . GLU A 1 259 ? -16.449 -2.249 15.059 1.00 92.81 259 GLU A O 1
ATOM 2060 N N . VAL A 1 260 ? -16.133 -0.266 16.070 1.00 92.12 260 VAL A N 1
ATOM 2061 C CA . VAL A 1 260 ? -15.880 0.473 14.824 1.00 92.12 260 VAL A CA 1
ATOM 2062 C C . VAL A 1 260 ? -14.604 -0.035 14.151 1.00 92.12 260 VAL A C 1
ATOM 2064 O O . VAL A 1 260 ? -14.654 -0.406 12.979 1.00 92.12 260 VAL A O 1
ATOM 2067 N N . TYR A 1 261 ? -13.488 -0.157 14.878 1.00 91.31 261 TYR A N 1
ATOM 2068 C CA . TYR A 1 261 ? -12.240 -0.690 14.316 1.00 91.31 261 TYR A CA 1
ATOM 2069 C C . TYR A 1 261 ? -12.395 -2.113 13.775 1.00 91.31 261 TYR A C 1
ATOM 2071 O O . TYR A 1 261 ? -11.924 -2.406 12.676 1.00 91.31 261 TYR A O 1
ATOM 2079 N N . HIS A 1 262 ? -13.116 -2.994 14.474 1.00 91.50 262 HIS A N 1
ATOM 2080 C CA . HIS A 1 262 ? -13.412 -4.330 13.954 1.00 91.50 262 HIS A CA 1
ATOM 2081 C C . HIS A 1 262 ? -14.262 -4.291 12.684 1.00 91.50 262 HIS A C 1
ATOM 2083 O O . HIS A 1 262 ? -14.003 -5.086 11.782 1.00 91.50 262 HIS A O 1
ATOM 2089 N N . LYS A 1 263 ? -15.242 -3.384 12.579 1.00 94.25 263 LYS A N 1
ATOM 2090 C CA . LYS A 1 263 ? -16.018 -3.198 11.343 1.00 94.25 263 LYS A CA 1
ATOM 2091 C C . LYS A 1 263 ? -15.125 -2.727 10.192 1.00 94.25 263 LYS A C 1
ATOM 2093 O O . LYS A 1 263 ? -15.223 -3.285 9.103 1.00 94.25 263 LYS A O 1
ATOM 2098 N N . VAL A 1 264 ? -14.221 -1.772 10.427 1.00 92.44 264 VAL A N 1
ATOM 2099 C CA . VAL A 1 264 ? -13.265 -1.299 9.407 1.00 92.44 264 VAL A CA 1
ATOM 2100 C C . VAL A 1 264 ? -12.353 -2.438 8.949 1.00 92.44 264 VAL A C 1
ATOM 2102 O O . VAL A 1 264 ? -12.279 -2.724 7.756 1.00 92.44 264 VAL A O 1
ATOM 2105 N N . ILE A 1 265 ? -11.723 -3.157 9.884 1.00 90.44 265 ILE A N 1
ATOM 2106 C CA . ILE A 1 265 ? -10.882 -4.327 9.577 1.00 90.44 265 ILE A CA 1
ATOM 2107 C C . ILE A 1 265 ? -11.697 -5.385 8.824 1.00 90.44 265 ILE A C 1
ATOM 2109 O O . ILE A 1 265 ? -11.217 -5.962 7.853 1.00 90.44 265 ILE A O 1
ATOM 2113 N N . HIS A 1 266 ? -12.949 -5.625 9.216 1.00 91.75 266 HIS A N 1
ATOM 2114 C CA . HIS A 1 266 ? -13.817 -6.562 8.512 1.00 91.75 266 HIS A CA 1
ATOM 2115 C C . HIS A 1 266 ? -14.017 -6.167 7.046 1.00 91.75 266 HIS A C 1
ATOM 2117 O O . HIS A 1 266 ? -13.996 -7.044 6.187 1.00 91.75 266 HIS A O 1
ATOM 2123 N N . VAL A 1 267 ? -14.219 -4.880 6.746 1.00 93.69 267 VAL A N 1
ATOM 2124 C CA . VAL A 1 267 ? -14.338 -4.390 5.364 1.00 93.69 267 VAL A CA 1
ATOM 2125 C C . VAL A 1 267 ? -13.025 -4.579 4.607 1.00 93.69 267 VAL A C 1
ATOM 2127 O O . VAL A 1 267 ? -13.041 -5.163 3.526 1.00 93.69 267 VAL A O 1
ATOM 2130 N N . ILE A 1 268 ? -11.899 -4.157 5.191 1.00 91.75 268 ILE A N 1
ATOM 2131 C CA . ILE A 1 268 ? -10.578 -4.222 4.549 1.00 91.75 268 ILE A CA 1
ATOM 2132 C C . ILE A 1 268 ? -10.199 -5.668 4.214 1.00 91.75 268 ILE A C 1
ATOM 2134 O O . ILE A 1 268 ? -9.851 -5.963 3.080 1.00 91.75 268 ILE A O 1
ATOM 2138 N N . PHE A 1 269 ? -10.311 -6.593 5.169 1.00 90.50 269 PHE A N 1
ATOM 2139 C CA . PHE A 1 269 ? -9.881 -7.988 4.997 1.00 90.50 269 PHE A CA 1
ATOM 2140 C C . PHE A 1 269 ? -10.992 -8.917 4.496 1.00 90.50 269 PHE A C 1
ATOM 2142 O O . PHE A 1 269 ? -10.837 -10.142 4.519 1.00 90.50 269 PHE A O 1
ATOM 2149 N N . ARG A 1 270 ? -12.120 -8.362 4.036 1.00 92.06 270 ARG A N 1
ATOM 2150 C CA . ARG A 1 270 ? -13.270 -9.146 3.572 1.00 92.06 270 ARG A CA 1
ATOM 2151 C C . ARG A 1 270 ? -12.889 -10.127 2.465 1.00 92.06 270 ARG A C 1
ATOM 2153 O O . ARG A 1 270 ? -13.383 -11.247 2.471 1.00 92.06 270 ARG A O 1
ATOM 2160 N N . SER A 1 271 ? -12.028 -9.715 1.537 1.00 89.31 271 SER A N 1
ATOM 2161 C CA . SER A 1 271 ? -11.636 -10.516 0.372 1.00 89.31 271 SER A CA 1
ATOM 2162 C C . SER A 1 271 ? -10.767 -11.732 0.717 1.00 89.31 271 SER A C 1
ATOM 2164 O O . SER A 1 271 ? -10.776 -12.714 -0.021 1.00 89.31 271 SER A O 1
ATOM 2166 N N . ILE A 1 272 ? -10.062 -11.701 1.854 1.00 86.00 272 ILE A N 1
ATOM 2167 C CA . ILE A 1 272 ? -9.208 -12.805 2.324 1.00 86.00 272 ILE A CA 1
ATOM 2168 C C . ILE A 1 272 ? -10.005 -13.835 3.137 1.00 86.00 272 ILE A C 1
ATOM 2170 O O . ILE A 1 272 ? -9.638 -15.009 3.177 1.00 86.00 272 ILE A O 1
ATOM 2174 N N . ARG A 1 273 ? -11.104 -13.425 3.781 1.00 76.88 273 ARG A N 1
ATOM 2175 C CA . ARG A 1 273 ? -12.004 -14.331 4.509 1.00 76.88 273 ARG A CA 1
ATOM 2176 C C . ARG A 1 273 ? -12.782 -15.207 3.522 1.00 76.88 273 ARG A C 1
ATOM 2178 O O . ARG A 1 273 ? -13.871 -14.838 3.090 1.00 76.88 273 ARG A O 1
ATOM 2185 N N . LYS A 1 274 ? -12.211 -16.355 3.170 1.00 53.88 274 LYS A N 1
ATOM 2186 C CA . LYS A 1 274 ? -12.936 -17.490 2.589 1.00 53.88 274 LYS A CA 1
ATOM 2187 C C . LYS A 1 274 ? -13.339 -18.473 3.677 1.00 53.88 274 LYS A C 1
ATOM 2189 O O . LYS A 1 274 ? -12.529 -18.665 4.611 1.00 53.88 274 LYS A O 1
#

Organism: Sphaerobolus stellatus (strain SS14) (NCBI:txid990650)

Sequence (274 aa):
MQNNISPNSLYIEVIHHPHSGSHTSSIIPITGQVDNGQRTTGAAQLVYHYQTPVKGKPWAPFRTREDFEFAEMAVVEGFNSHCTQKILDGVNGRWASNSRLTILDSNDLKESLESARNFVTQFKDGEVTHEFQGKSYTFHFKYRDPWEWLVDLVTDPTLSNSIMWYPVEKFLHNGSKITRIYDENTIINLEDKGKVSSTTKMHPIVLRAAFLPSEIRNASGNGGGVFIGLMPIVGNPNDSIESEDDTPTSVEIAQFKREVYHKVIHVIFRSIRK

Foldseek 3Di:
DDDPDDLQWWWKWKQFDVVVVDRDIDIGGDDDPPDPDDPPVDPPPPPLPLPDDDPDDPQPPDPDPLLSVLLVCCVVVVPDQVNQAVVLCCCVPDVDPDDPHPQNGSVSSVVRVVRVCVLAFDKDKDKDWDDDPNDIDMDIKIFGAVVRRVVSLCPRPSCVVQFQPTDMWMWTDRRPDIDTDDDPPCQWDQDDCPPPDPPARFTWIKGFDSRGDPVQCCDPDSRHIDTGITHQQQDAPVPDRRDDDPDDDDPSSVVRRVVSSVRVVCVRHVVVPD

Radius of gyration: 25.25 Å; chains: 1; bounding box: 75×66×54 Å

pLDDT: mean 78.5, std 18.19, range [25.36, 95.5]

Secondary structure (DSSP, 8-state):
------TT-EEEEEEEPGGGS--S-EEEE-S-----S-----------------SS-TTTTSSSHHHHHHHHHHHHTT--HHHHHHHHHHIIIII-SS------SHHHHHHHHHHHGGGSPPEEEEEEEEEETTEEEEEEEEEE-HHHHHHHHHH-TTTTTT---S-EEEEEEETTEEEEE-----SEE----S-S-SS--EEEEEE--TTS-HHHHTSSSTTS-EEEEEEEP--BTTTBSSS---S---HHHHHHHHHHHHHHHHHHTTTT--